Protein AF-A0A917UU02-F1 (afdb_monomer_lite)

Secondary structure (DSSP, 8-state):
--SSSSSSSSSSSSSS--------------S-TTTSHHHHTTTTTSSSTTSS-------S---HHHHHHHHHHHHHBB-TTTTT-BTTT--SHHHHHHHHHHHHHHHTT--HHHHHHHHHHHH-GGGBSS--S-THHHHHHHHHHHHHHHHHHHHHHHHHHHHHHS------------S----HHHHHHHHHHHHHTS--

Sequence (200 aa):
MTVRLALCGLLWLTAGATLGTVQAQQSVQTPQTAQVQATQTRTAGQTQAAQEQQAPAAGPALTAVQEARAQAVGRTIRCPVCQGLPITESPSDLSQSMLRDLRGQVAAGRSDDQITTYFAQRYGDTVLLDPPRRGVNLLLWAGPVVAAVLGGAWLLSYLRARERQAAPTPDAGPLADDPGDDTPDAYLAQVRAEAGRRQP

InterPro domains:
  IPR005616 CcmH/CycL/Ccl2/NrfF, N-terminal [PF03918] (62-169)
  IPR005616 CcmH/CycL/Ccl2/NrfF, N-terminal [cd16378] (66-132)
  IPR038297 CcmH/CycL/Ccl2/NrfF domain superfamily [G3DSA:1.10.8.640] (59-137)
  IPR051263 Cytochrome c-type biogenesis [PTHR47870] (34-170)

Foldseek 3Di:
DPPPPPVVVVVVVVPPDDPPPPPDPPPPDDPPVPPPVVVVVVVVPPPPVPVPPPDQLDAPDDDPVLVVVLVVLQQQFADPPPPGGGLVPDPDPSSSVLSNVSSVVSVVVDDSVVSLVVCCVVPNQVGGPDRPCDPPVVVVVCVVVVCCVVVVVVVVVVVVVVVVVPDPDPDPPPPPPPVPDPDPVVVVVVVVVVVVVPDD

Structure (mmCIF, N/CA/C/O backbone):
data_AF-A0A917UU02-F1
#
_entry.id   AF-A0A917UU02-F1
#
loop_
_atom_site.group_PDB
_atom_site.id
_atom_site.type_symbol
_atom_site.label_atom_id
_atom_site.label_alt_id
_atom_site.label_comp_id
_atom_site.label_asym_id
_atom_site.label_entity_id
_atom_site.label_seq_id
_atom_site.pdbx_PDB_ins_code
_atom_site.Cartn_x
_atom_site.Cartn_y
_atom_site.Cartn_z
_atom_site.occupancy
_atom_site.B_iso_or_equiv
_atom_site.auth_seq_id
_atom_site.auth_comp_id
_atom_site.auth_asym_id
_atom_site.auth_atom_id
_atom_site.pdbx_PDB_model_num
ATOM 1 N N . MET A 1 1 ? 17.401 22.385 -57.570 1.00 54.34 1 MET A N 1
ATOM 2 C CA . MET A 1 1 ? 16.417 22.561 -56.470 1.00 54.34 1 MET A CA 1
ATOM 3 C C . MET A 1 1 ? 17.006 22.047 -55.150 1.00 54.34 1 MET A C 1
ATOM 5 O O . MET A 1 1 ? 16.446 21.164 -54.523 1.00 54.34 1 MET A O 1
ATOM 9 N N . THR A 1 2 ? 18.149 22.589 -54.723 1.00 52.34 2 THR A N 1
ATOM 10 C CA . THR A 1 2 ? 18.991 22.014 -53.646 1.00 52.34 2 THR A CA 1
ATOM 11 C C . THR A 1 2 ? 19.529 23.085 -52.687 1.00 52.34 2 THR A C 1
ATOM 13 O O . THR A 1 2 ? 20.537 22.887 -52.026 1.00 52.34 2 THR A O 1
ATOM 16 N N . VAL A 1 3 ? 18.850 24.236 -52.587 1.00 55.00 3 VAL A N 1
ATOM 17 C CA . VAL A 1 3 ? 19.305 25.396 -51.782 1.00 55.00 3 VAL A CA 1
ATOM 18 C C . VAL A 1 3 ? 18.320 25.740 -50.646 1.00 55.00 3 VAL A C 1
ATOM 20 O O . VAL A 1 3 ? 18.406 26.788 -50.025 1.00 55.00 3 VAL A O 1
ATOM 23 N N . ARG A 1 4 ? 17.365 24.851 -50.325 1.00 55.72 4 ARG A N 1
ATOM 24 C CA . ARG A 1 4 ? 16.322 25.112 -49.307 1.00 55.72 4 ARG A CA 1
ATOM 25 C C . ARG A 1 4 ? 16.431 24.311 -48.003 1.00 55.72 4 ARG A C 1
ATOM 27 O O . ARG A 1 4 ? 15.658 24.576 -47.094 1.00 55.72 4 ARG A O 1
ATOM 34 N N . LEU A 1 5 ? 17.387 23.386 -47.872 1.00 54.81 5 LEU A N 1
ATOM 35 C CA . LEU A 1 5 ? 17.509 22.524 -46.680 1.00 54.81 5 LEU A CA 1
ATOM 36 C C . LEU A 1 5 ? 18.567 22.965 -45.654 1.00 54.81 5 LEU A C 1
ATOM 38 O O . LEU A 1 5 ? 18.518 22.513 -44.517 1.00 54.81 5 LEU A O 1
ATOM 42 N N . ALA A 1 6 ? 19.467 23.893 -45.993 1.00 54.03 6 ALA A N 1
ATOM 43 C CA . ALA A 1 6 ? 20.509 24.348 -45.064 1.00 54.03 6 ALA A CA 1
ATOM 44 C C . ALA A 1 6 ? 20.038 25.423 -44.059 1.00 54.03 6 ALA A C 1
ATOM 46 O O . ALA A 1 6 ? 20.698 25.641 -43.049 1.00 54.03 6 ALA A O 1
ATOM 47 N N . LEU A 1 7 ? 18.888 26.073 -44.284 1.00 54.97 7 LEU A N 1
ATOM 48 C CA . LEU A 1 7 ? 18.387 27.140 -43.401 1.00 54.97 7 LEU A CA 1
ATOM 49 C C . LEU A 1 7 ? 17.523 26.656 -42.224 1.00 54.97 7 LEU A C 1
ATOM 51 O O . LEU A 1 7 ? 17.316 27.420 -41.287 1.00 54.97 7 LEU A O 1
ATOM 55 N N . CYS A 1 8 ? 17.060 25.401 -42.208 1.00 52.38 8 CYS A N 1
ATOM 56 C CA . CYS A 1 8 ? 16.279 24.888 -41.073 1.00 52.38 8 CYS A CA 1
ATOM 57 C C . CYS A 1 8 ? 17.144 24.504 -39.860 1.00 52.38 8 CYS A C 1
ATOM 59 O O . CYS A 1 8 ? 16.654 24.550 -38.736 1.00 52.38 8 CYS A O 1
ATOM 61 N N . GLY A 1 9 ? 18.421 24.161 -40.060 1.00 47.94 9 GLY A N 1
ATOM 62 C CA . GLY A 1 9 ? 19.316 23.748 -38.970 1.00 47.94 9 GLY A CA 1
ATOM 63 C C . GLY A 1 9 ? 19.889 24.905 -38.145 1.00 47.94 9 GLY A C 1
ATOM 64 O O . GLY A 1 9 ? 20.195 24.724 -36.971 1.00 47.94 9 GLY A O 1
ATOM 65 N N . LEU A 1 10 ? 19.995 26.107 -38.723 1.00 54.81 10 LEU A N 1
ATOM 66 C CA . LEU A 1 10 ? 20.576 27.262 -38.029 1.00 54.81 10 LEU A CA 1
ATOM 67 C C . LEU A 1 10 ? 19.580 28.033 -37.148 1.00 54.81 10 LEU A C 1
ATOM 69 O O . LEU A 1 10 ? 20.018 28.788 -36.286 1.00 54.81 10 LEU A O 1
ATOM 73 N N . LEU A 1 11 ? 18.264 27.822 -37.292 1.00 54.53 11 LEU A N 1
ATOM 74 C CA . LEU A 1 11 ? 17.268 28.503 -36.448 1.00 54.53 11 LEU A CA 1
ATOM 75 C C . LEU A 1 11 ? 17.057 27.865 -35.065 1.00 54.53 11 LEU A C 1
ATOM 77 O O . LEU A 1 11 ? 16.481 28.509 -34.193 1.00 54.53 11 LEU A O 1
ATOM 81 N N . TRP A 1 12 ? 17.526 26.637 -34.825 1.00 50.62 12 TRP A N 1
ATOM 82 C CA . TRP A 1 12 ? 17.415 26.002 -33.501 1.00 50.62 12 TRP A CA 1
ATOM 83 C C . TRP A 1 12 ? 18.603 26.295 -32.572 1.00 50.62 12 TRP A C 1
ATOM 85 O O . TRP A 1 12 ? 18.518 26.028 -31.376 1.00 50.62 12 TRP A O 1
ATOM 95 N N . LEU A 1 13 ? 19.690 26.890 -33.083 1.00 53.88 13 LEU A N 1
ATOM 96 C CA . LEU A 1 13 ? 20.892 27.184 -32.288 1.00 53.88 13 LEU A CA 1
ATOM 97 C C . LEU A 1 13 ? 20.909 28.575 -31.631 1.00 53.88 13 LEU A C 1
ATOM 99 O O . LEU A 1 13 ? 21.799 28.849 -30.832 1.00 53.88 13 LEU A O 1
ATOM 103 N N . THR A 1 14 ? 19.931 29.445 -31.900 1.00 57.06 14 THR A N 1
ATOM 104 C CA . THR A 1 14 ? 19.823 30.768 -31.249 1.00 57.06 14 THR A CA 1
AT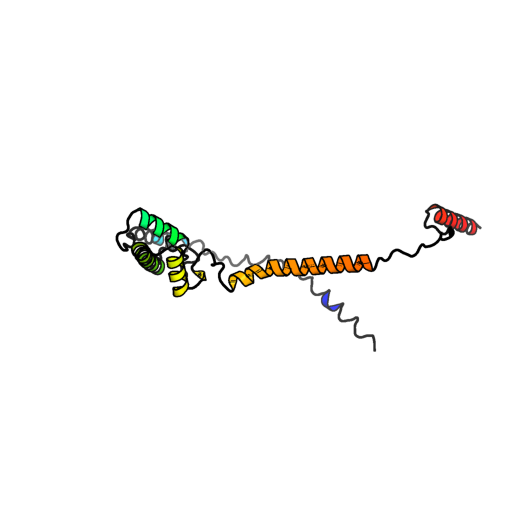OM 105 C C . THR A 1 14 ? 18.750 30.836 -30.156 1.00 57.06 14 THR A C 1
ATOM 107 O O . THR A 1 14 ? 18.523 31.901 -29.594 1.00 57.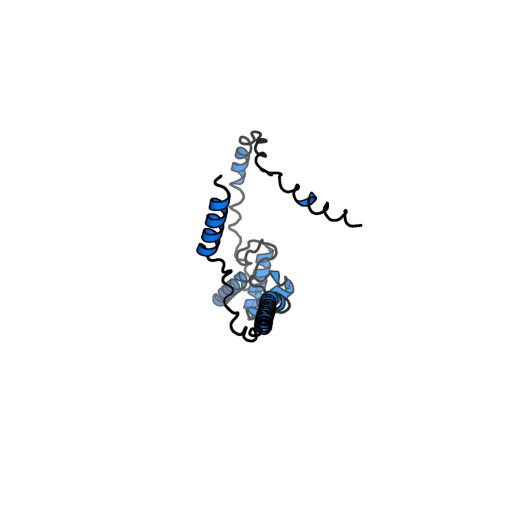06 14 THR A O 1
ATOM 110 N N . ALA A 1 15 ? 18.102 29.718 -29.812 1.00 54.12 15 ALA A N 1
ATOM 111 C CA . ALA A 1 15 ? 17.022 29.663 -28.815 1.00 54.12 15 ALA A CA 1
ATOM 112 C C . ALA A 1 15 ? 17.470 29.184 -27.413 1.00 54.12 15 ALA A C 1
ATOM 114 O O . ALA A 1 15 ? 16.638 28.787 -26.603 1.00 54.12 15 ALA A O 1
ATOM 115 N N . GLY A 1 16 ? 18.775 29.204 -27.116 1.00 53.59 16 GLY A N 1
ATOM 116 C CA . GLY A 1 16 ? 19.354 28.646 -25.882 1.00 53.59 16 GLY A CA 1
ATOM 117 C C . GLY A 1 16 ? 20.123 29.632 -25.000 1.00 53.59 16 GLY A C 1
ATOM 118 O O . GLY A 1 16 ? 20.946 29.198 -24.201 1.00 53.59 16 GLY A O 1
ATOM 119 N N . ALA A 1 17 ? 19.902 30.942 -25.143 1.00 55.31 17 ALA A N 1
ATOM 120 C CA . ALA A 1 17 ? 20.600 31.964 -24.359 1.00 55.31 17 ALA A CA 1
ATOM 121 C C . ALA A 1 17 ? 19.638 33.027 -23.808 1.00 55.31 17 ALA A C 1
ATOM 123 O O . ALA A 1 17 ? 19.779 34.217 -24.064 1.00 55.31 17 ALA A O 1
ATOM 124 N N . THR A 1 18 ? 18.667 32.604 -23.002 1.00 59.56 18 THR A N 1
ATOM 125 C CA . THR A 1 18 ? 18.127 33.474 -21.953 1.00 59.56 18 THR A CA 1
ATOM 126 C C . THR A 1 18 ? 18.387 32.790 -20.628 1.00 59.56 18 THR A C 1
ATOM 128 O O . THR A 1 18 ? 17.665 31.879 -20.224 1.00 59.56 18 THR A O 1
ATOM 131 N N . LEU A 1 19 ? 19.467 33.226 -19.983 1.00 56.59 19 LEU A N 1
ATOM 132 C CA . LEU A 1 19 ? 19.695 33.041 -18.563 1.00 56.59 19 LEU A CA 1
ATOM 133 C C . LEU A 1 19 ? 18.461 33.554 -17.813 1.00 56.59 19 LEU A C 1
ATOM 135 O O . LEU A 1 19 ? 18.300 34.750 -17.587 1.00 56.59 19 LEU A O 1
ATOM 139 N N . GLY A 1 20 ? 17.567 32.640 -17.453 1.00 46.78 20 GLY A N 1
ATOM 140 C CA . GLY A 1 20 ? 16.514 32.882 -16.483 1.00 46.78 20 GLY A CA 1
ATOM 141 C C . GLY A 1 20 ? 17.110 32.808 -15.086 1.00 46.78 20 GLY A C 1
ATOM 142 O O . GLY A 1 20 ? 16.903 31.828 -14.376 1.00 46.78 20 GLY A O 1
ATOM 143 N N . THR A 1 21 ? 17.863 33.831 -14.682 1.00 55.06 21 THR A N 1
ATOM 144 C CA . THR A 1 21 ? 18.090 34.108 -13.263 1.00 55.06 21 THR A CA 1
ATOM 145 C C . THR A 1 21 ? 16.751 34.517 -12.663 1.00 55.06 21 THR A C 1
ATOM 147 O O . THR A 1 21 ? 16.364 35.685 -12.696 1.00 55.06 21 THR A O 1
ATOM 150 N N . VAL A 1 22 ? 16.019 33.544 -12.124 1.00 56.78 22 VAL A N 1
ATOM 151 C CA . VAL A 1 22 ? 14.921 33.787 -11.185 1.00 56.78 22 VAL A CA 1
ATOM 152 C C . VAL A 1 22 ? 15.556 34.258 -9.876 1.00 56.78 22 VAL A C 1
ATOM 154 O O . VAL A 1 22 ? 15.748 33.503 -8.930 1.00 56.78 22 VAL A O 1
ATOM 157 N N . GLN A 1 23 ? 15.970 35.521 -9.870 1.00 54.78 23 GLN A N 1
ATOM 158 C CA . GLN A 1 23 ? 16.543 36.223 -8.730 1.00 54.78 23 GLN A CA 1
ATOM 159 C C . GLN A 1 23 ? 16.049 37.675 -8.789 1.00 54.78 23 GLN A C 1
ATOM 161 O O . GLN A 1 23 ? 16.785 38.568 -9.179 1.00 54.78 23 GLN A O 1
ATOM 166 N N . ALA A 1 24 ? 14.757 37.880 -8.498 1.00 52.66 24 ALA A N 1
ATOM 167 C CA . ALA A 1 24 ? 14.151 39.156 -8.075 1.00 52.66 24 ALA A CA 1
ATOM 168 C C . ALA A 1 24 ? 12.614 39.034 -7.990 1.00 52.66 24 ALA A C 1
ATOM 170 O O . ALA A 1 24 ? 11.878 39.591 -8.796 1.00 52.66 24 ALA A O 1
ATOM 171 N N . GLN A 1 25 ? 12.113 38.307 -6.992 1.00 52.00 25 GLN A N 1
ATOM 172 C CA . GLN A 1 25 ? 10.773 38.533 -6.425 1.00 52.00 25 GLN A CA 1
ATOM 173 C C . GLN A 1 25 ? 10.926 38.539 -4.896 1.00 52.00 25 GLN A C 1
ATOM 175 O O . GLN A 1 25 ? 10.424 37.684 -4.175 1.00 52.00 25 GLN A O 1
ATOM 180 N N . GLN A 1 26 ? 11.738 39.482 -4.416 1.00 57.44 26 GLN A N 1
ATOM 181 C CA . GLN A 1 26 ? 11.982 39.794 -3.007 1.00 57.44 26 GLN A CA 1
ATOM 182 C C . GLN A 1 26 ? 11.971 41.321 -2.856 1.00 57.44 26 GLN A C 1
ATOM 184 O O . GLN A 1 26 ? 13.013 41.923 -2.637 1.00 57.44 26 GLN A O 1
ATOM 189 N N . SER A 1 27 ? 10.817 41.972 -3.032 1.00 57.44 27 SER A N 1
ATOM 190 C CA . SER A 1 27 ? 10.633 43.375 -2.599 1.00 57.44 27 SER A CA 1
ATOM 191 C C . SER A 1 27 ? 9.178 43.865 -2.645 1.00 57.44 27 SER A C 1
ATOM 193 O O . SER A 1 27 ? 8.907 45.005 -3.003 1.00 57.44 27 SER A O 1
ATOM 195 N N . VAL A 1 28 ? 8.223 43.044 -2.199 1.00 56.09 28 VAL A N 1
ATOM 196 C CA . VAL A 1 28 ? 6.940 43.561 -1.683 1.00 56.09 28 VAL A CA 1
ATOM 197 C C . VAL A 1 28 ? 6.692 42.941 -0.308 1.00 56.09 28 VAL A C 1
ATOM 199 O O . VAL A 1 28 ? 5.782 42.150 -0.097 1.00 56.09 28 VAL A O 1
ATOM 202 N N . GLN A 1 29 ? 7.583 43.250 0.635 1.00 50.16 29 GLN A N 1
ATOM 203 C CA . GLN A 1 29 ? 7.339 43.067 2.064 1.00 50.16 29 GLN A CA 1
ATOM 204 C C . GLN A 1 29 ? 6.963 44.429 2.641 1.00 50.16 29 GLN A C 1
ATOM 206 O O . GLN A 1 29 ? 7.802 45.198 3.102 1.00 50.16 29 GLN A O 1
ATOM 211 N N . THR A 1 30 ? 5.674 44.744 2.566 1.00 54.81 30 THR A N 1
ATOM 212 C CA . THR A 1 30 ? 5.040 45.760 3.407 1.00 54.81 30 THR A CA 1
ATOM 213 C C . THR A 1 30 ? 5.035 45.264 4.865 1.00 54.81 30 THR A C 1
ATOM 215 O O . THR A 1 30 ? 4.903 44.060 5.108 1.00 54.81 30 THR A O 1
ATOM 218 N N . PRO A 1 31 ? 5.175 46.155 5.861 1.00 56.62 31 PRO A N 1
ATOM 219 C CA . PRO A 1 31 ? 5.306 45.780 7.265 1.00 56.62 31 PRO A CA 1
ATOM 220 C C . PRO A 1 31 ? 3.956 45.311 7.829 1.00 56.62 31 PRO A C 1
ATOM 222 O O . PRO A 1 31 ? 3.159 46.109 8.312 1.00 56.62 31 PRO A O 1
ATOM 225 N N . GLN A 1 32 ? 3.686 44.005 7.781 1.00 56.06 32 GLN A N 1
ATOM 226 C CA . GLN A 1 32 ? 2.576 43.369 8.513 1.00 56.06 32 GLN A CA 1
ATOM 227 C C . GLN A 1 32 ? 3.042 42.545 9.725 1.00 56.06 32 GLN A C 1
ATOM 229 O O . GLN A 1 32 ? 2.260 41.821 10.336 1.00 56.06 32 GLN A O 1
ATOM 234 N N . THR A 1 33 ? 4.295 42.693 10.153 1.00 54.25 33 THR A N 1
ATOM 235 C CA . THR A 1 33 ? 4.842 41.996 11.329 1.00 54.25 33 THR A CA 1
ATOM 236 C C . THR A 1 33 ? 4.359 42.539 12.680 1.00 54.25 33 THR A C 1
ATOM 238 O O . THR A 1 33 ? 4.656 41.927 13.698 1.00 54.25 33 THR A O 1
ATOM 241 N N . ALA A 1 34 ? 3.561 43.613 12.725 1.00 56.66 34 ALA A N 1
ATOM 242 C CA . ALA A 1 34 ? 3.052 44.168 13.988 1.00 56.66 34 ALA A CA 1
ATOM 243 C C . ALA A 1 34 ? 1.615 43.744 14.362 1.00 56.66 34 ALA A C 1
ATOM 245 O O . ALA A 1 34 ? 1.242 43.863 15.523 1.00 56.66 34 ALA A O 1
ATOM 246 N N . GLN A 1 35 ? 0.795 43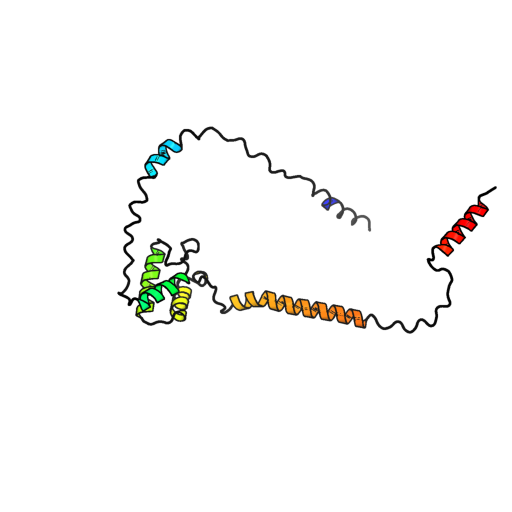.247 13.425 1.00 56.38 35 GLN A N 1
ATOM 247 C CA . GLN A 1 35 ? -0.642 43.004 13.682 1.00 56.38 35 GLN A CA 1
ATOM 248 C C . GLN A 1 35 ? -1.053 41.522 13.667 1.00 56.38 35 GLN A C 1
ATOM 250 O O . GLN A 1 35 ? -2.121 41.185 14.164 1.00 56.38 35 GLN A O 1
ATOM 255 N N . VAL A 1 36 ? -0.212 40.602 13.179 1.00 56.72 36 VAL A N 1
ATOM 256 C CA . VAL A 1 36 ? -0.579 39.169 13.138 1.00 56.72 36 VAL A CA 1
ATOM 257 C C . VAL A 1 36 ? -0.335 38.465 14.485 1.00 56.72 36 VAL A C 1
ATOM 259 O O . VAL A 1 36 ? -0.993 37.478 14.807 1.00 56.72 36 VAL A O 1
ATOM 262 N N . GLN A 1 37 ? 0.551 39.000 15.329 1.00 55.16 37 GLN A N 1
ATOM 263 C CA . GLN A 1 37 ? 0.903 38.368 16.606 1.00 55.16 37 GLN A CA 1
ATOM 264 C C . GLN A 1 37 ? -0.120 38.634 17.723 1.00 55.16 37 GLN A C 1
ATOM 266 O O . GLN A 1 37 ? -0.287 37.791 18.598 1.00 55.16 37 GLN A O 1
ATOM 271 N N . ALA A 1 38 ? -0.872 39.740 17.672 1.00 53.62 38 ALA A N 1
ATOM 272 C CA . ALA A 1 38 ? -1.876 40.056 18.695 1.00 53.62 38 ALA A CA 1
ATOM 273 C C . ALA A 1 38 ? -3.174 39.230 18.564 1.00 53.62 38 ALA A C 1
ATOM 275 O O . ALA A 1 38 ? -3.923 39.098 19.533 1.00 53.62 38 ALA A O 1
ATOM 276 N N . THR A 1 39 ? -3.441 38.634 17.396 1.00 56.16 39 THR A N 1
ATOM 277 C CA . THR A 1 39 ? -4.601 37.743 17.186 1.00 56.16 39 THR A CA 1
ATOM 278 C C . THR A 1 39 ? -4.238 36.256 17.325 1.00 56.16 39 THR A C 1
ATOM 280 O O . THR A 1 39 ? -5.118 35.433 17.578 1.00 56.16 39 THR A O 1
ATOM 283 N N . GLN A 1 40 ? -2.952 35.886 17.253 1.00 56.31 40 GLN A N 1
ATOM 284 C CA . GLN A 1 40 ? -2.513 34.492 17.427 1.00 56.31 40 GLN A CA 1
ATOM 285 C C . GLN A 1 40 ? -2.515 34.023 18.891 1.00 56.31 40 GLN A C 1
ATOM 287 O O . GLN A 1 40 ? -2.755 32.843 19.149 1.00 56.31 40 GLN A O 1
ATOM 292 N N . THR A 1 41 ? -2.377 34.921 19.868 1.00 53.97 41 THR A N 1
ATOM 293 C CA . THR A 1 41 ? -2.332 34.530 21.290 1.00 53.97 41 THR A CA 1
ATOM 294 C C . THR A 1 41 ? -3.696 34.179 21.893 1.00 53.97 41 THR A C 1
ATOM 296 O O . THR A 1 41 ? -3.745 33.635 22.992 1.00 53.97 41 THR A O 1
ATOM 299 N N . ARG A 1 42 ? -4.816 34.429 21.193 1.00 55.47 42 ARG A N 1
ATOM 300 C CA . ARG A 1 42 ? -6.158 34.025 21.665 1.00 55.47 42 ARG A CA 1
ATOM 301 C C . ARG A 1 42 ? -6.636 32.680 21.091 1.00 55.47 42 ARG A C 1
ATOM 303 O O . ARG A 1 42 ? -7.533 32.072 21.662 1.00 55.47 42 ARG A O 1
ATOM 310 N N . THR A 1 43 ? -5.991 32.169 20.038 1.00 54.09 43 THR A N 1
ATOM 311 C CA . THR A 1 43 ? -6.327 30.862 19.425 1.00 54.09 43 THR A CA 1
ATOM 312 C C . THR A 1 43 ? -5.436 29.721 19.933 1.00 54.09 43 THR A C 1
ATOM 314 O O . THR A 1 43 ? -5.760 28.552 19.750 1.00 54.09 43 THR A O 1
ATOM 317 N N . ALA A 1 44 ? -4.358 30.029 20.663 1.00 52.28 44 ALA A N 1
ATOM 318 C CA . ALA A 1 44 ? -3.548 29.021 21.353 1.00 52.28 44 ALA A CA 1
ATOM 319 C C . ALA A 1 44 ? -4.284 28.339 22.532 1.00 52.28 44 ALA A C 1
ATOM 321 O O . ALA A 1 44 ? -3.819 27.322 23.032 1.00 52.28 44 ALA A O 1
ATOM 322 N N . GLY A 1 45 ? -5.437 28.871 22.965 1.00 49.59 45 GLY A N 1
ATOM 323 C CA . GLY A 1 45 ? -6.204 28.356 24.107 1.00 49.59 45 GLY A CA 1
ATOM 324 C C . GLY A 1 45 ? -7.506 27.613 23.784 1.00 49.59 45 GLY A C 1
ATOM 325 O O . GLY A 1 45 ? -8.152 27.149 24.717 1.00 49.59 45 GLY A O 1
ATOM 326 N N . GLN A 1 46 ? -7.937 27.503 22.519 1.00 55.72 46 GLN A N 1
ATOM 327 C CA . GLN A 1 46 ? -9.293 27.006 22.199 1.00 55.72 46 GLN A CA 1
ATOM 328 C C . GLN A 1 46 ? -9.386 25.823 21.220 1.00 55.72 46 GLN A C 1
ATOM 330 O O . GLN A 1 46 ? -10.492 25.448 20.845 1.00 55.72 46 GLN A O 1
ATOM 335 N N . THR A 1 47 ? -8.284 25.143 20.881 1.00 52.53 47 THR A N 1
ATOM 336 C CA . THR A 1 47 ? -8.368 23.935 20.023 1.00 52.53 47 THR A CA 1
ATOM 337 C C . THR A 1 47 ? -7.407 22.809 20.399 1.00 52.53 47 THR A C 1
ATOM 339 O O . THR A 1 47 ? -6.929 22.092 19.533 1.00 52.53 47 THR A O 1
ATOM 342 N N . GLN A 1 48 ? -7.100 22.630 21.687 1.00 51.62 48 GLN A N 1
ATOM 343 C CA . GLN A 1 48 ? -6.380 21.426 22.149 1.00 51.62 48 GLN A CA 1
ATOM 344 C C . GLN A 1 48 ? -7.031 20.740 23.360 1.00 51.62 48 GLN A C 1
ATOM 346 O O . GLN A 1 48 ? -6.774 19.570 23.597 1.00 51.62 48 GLN A O 1
ATOM 351 N N . ALA A 1 49 ? -7.966 21.392 24.059 1.00 43.44 49 ALA A N 1
ATOM 352 C CA . ALA A 1 49 ? -8.672 20.793 25.198 1.00 43.44 49 ALA A CA 1
ATOM 353 C C . ALA A 1 49 ? -9.911 19.948 24.820 1.00 43.44 49 ALA A C 1
ATOM 355 O O . ALA A 1 49 ? -10.539 19.370 25.698 1.00 43.44 49 ALA A O 1
ATOM 356 N N . ALA A 1 50 ? -10.274 19.868 23.533 1.00 48.31 50 ALA A N 1
ATOM 357 C CA . ALA A 1 50 ? -11.412 19.071 23.049 1.00 48.31 50 ALA A CA 1
ATOM 358 C C . ALA A 1 50 ? -10.997 17.838 22.220 1.00 48.31 50 ALA A C 1
ATOM 360 O O . ALA A 1 50 ? -11.855 17.125 21.710 1.00 48.31 50 ALA A O 1
ATOM 361 N N . GLN A 1 51 ? -9.692 17.568 22.091 1.00 51.38 51 GLN A N 1
ATOM 362 C CA . GLN A 1 51 ? -9.175 16.357 21.435 1.00 51.38 51 GLN A CA 1
ATOM 363 C C . GLN A 1 51 ? -8.916 15.195 22.409 1.00 51.38 51 GLN A C 1
ATOM 365 O O . GLN A 1 51 ? -8.401 14.162 22.000 1.00 51.38 51 GLN A O 1
ATOM 370 N N . GLU A 1 52 ? -9.345 15.325 23.668 1.00 48.38 52 GLU A N 1
ATOM 371 C CA . GLU A 1 52 ? -9.185 14.298 24.708 1.00 48.38 52 GLU A CA 1
ATOM 372 C C . GLU A 1 52 ? -10.484 13.504 24.992 1.00 48.38 52 GLU A C 1
ATOM 374 O O . GLU A 1 52 ? -10.549 12.721 25.936 1.00 48.38 52 GLU A O 1
ATOM 379 N N . GLN A 1 53 ? -11.544 13.674 24.189 1.00 47.59 53 GLN A N 1
ATOM 380 C CA . GLN A 1 53 ? -12.777 12.869 24.289 1.00 47.59 53 GLN A CA 1
ATOM 381 C C . GLN A 1 53 ? -13.169 12.172 22.982 1.00 47.59 53 GLN A C 1
ATOM 383 O O . GLN A 1 53 ? -14.352 12.003 22.690 1.00 47.59 53 GLN A O 1
ATOM 388 N N . GLN A 1 54 ? -12.202 11.663 22.218 1.00 47.66 54 GLN A N 1
ATOM 389 C CA . GLN A 1 54 ? -12.509 10.532 21.342 1.00 47.66 54 GLN A CA 1
ATOM 390 C C . GLN A 1 54 ? -12.358 9.247 22.167 1.00 47.66 54 GLN A C 1
ATOM 392 O O . GLN A 1 54 ? -11.341 8.557 22.122 1.00 47.66 54 GLN A O 1
ATOM 397 N N . ALA A 1 55 ? -13.383 8.946 22.972 1.00 48.47 55 ALA A N 1
ATOM 398 C CA . ALA A 1 55 ? -13.550 7.617 23.548 1.00 48.47 55 ALA A CA 1
ATOM 399 C C . ALA A 1 55 ? -13.391 6.580 22.420 1.00 48.47 55 ALA A C 1
ATOM 401 O O . ALA A 1 55 ? -13.906 6.818 21.319 1.00 48.47 55 ALA A O 1
ATOM 402 N N . PRO A 1 56 ? -12.672 5.463 22.642 1.00 54.06 56 PRO A N 1
ATOM 403 C CA . PRO A 1 56 ? -12.439 4.479 21.597 1.00 54.06 56 PRO A CA 1
ATOM 404 C C . PRO A 1 56 ? -13.795 4.084 21.030 1.00 54.06 56 PRO A C 1
ATOM 406 O O . PRO A 1 56 ? -14.658 3.637 21.781 1.00 54.06 56 PRO A O 1
ATOM 409 N N . ALA A 1 57 ? -13.994 4.327 19.731 1.00 55.62 57 ALA A N 1
ATOM 410 C CA . ALA A 1 57 ? -15.218 4.012 19.011 1.00 55.62 57 ALA A CA 1
ATOM 411 C C . ALA A 1 57 ? -15.550 2.534 19.244 1.00 55.62 57 ALA A C 1
ATOM 413 O O . ALA A 1 57 ? -15.009 1.655 18.568 1.00 55.62 57 ALA A O 1
ATOM 414 N N . ALA A 1 58 ? -16.365 2.262 20.262 1.00 57.16 58 ALA A N 1
ATOM 415 C CA . ALA A 1 58 ? -16.601 0.926 20.767 1.00 57.16 58 ALA A CA 1
ATOM 416 C C . ALA A 1 58 ? -17.461 0.199 19.738 1.00 57.16 58 ALA A C 1
ATOM 418 O O . ALA A 1 58 ? -18.674 0.375 19.655 1.00 57.16 58 ALA A O 1
ATOM 419 N N . GLY A 1 59 ? -16.780 -0.564 18.887 1.00 60.03 59 GLY A N 1
ATOM 420 C CA . GLY A 1 59 ? -17.392 -1.635 18.123 1.00 60.03 59 GLY A CA 1
ATOM 421 C C . GLY A 1 59 ? -17.799 -2.783 19.057 1.00 60.03 59 GLY A C 1
ATOM 422 O O . GLY A 1 59 ? -17.762 -2.627 20.280 1.00 60.03 59 GLY A O 1
ATOM 423 N N . PRO A 1 60 ? -18.177 -3.951 18.512 1.00 68.56 60 PRO A N 1
ATOM 424 C CA . PRO A 1 60 ? -18.460 -5.129 19.333 1.00 68.56 60 PRO A CA 1
ATOM 425 C C . PRO A 1 60 ? -17.304 -5.406 20.308 1.00 68.56 60 PRO A C 1
ATOM 427 O O . PRO A 1 60 ? -16.144 -5.182 19.965 1.00 68.56 60 PRO A O 1
ATOM 430 N N . ALA A 1 61 ? -17.612 -5.877 21.520 1.00 73.81 61 ALA A N 1
ATOM 431 C CA . ALA A 1 61 ? -16.597 -6.214 22.515 1.00 73.81 61 ALA A CA 1
ATOM 432 C C . ALA A 1 61 ? -15.721 -7.369 21.994 1.00 73.81 61 ALA A C 1
ATOM 434 O O . ALA A 1 61 ? -16.146 -8.524 21.970 1.00 73.81 61 ALA A O 1
ATOM 435 N N . LEU A 1 62 ? -14.516 -7.042 21.524 1.00 80.06 62 LEU A N 1
ATOM 436 C CA . LEU A 1 62 ? -13.539 -7.996 21.006 1.00 80.06 62 LEU A CA 1
ATOM 437 C C . LEU A 1 62 ? -12.649 -8.528 22.134 1.00 80.06 62 LEU A C 1
ATOM 439 O O . LEU A 1 62 ? -12.349 -7.826 23.100 1.00 80.06 62 LEU A O 1
ATOM 443 N N . THR A 1 63 ? -12.170 -9.763 21.987 1.00 87.50 63 THR A N 1
ATOM 444 C CA . THR A 1 63 ? -11.078 -10.274 22.832 1.00 87.50 63 THR A CA 1
ATOM 445 C C . THR A 1 63 ? -9.776 -9.515 22.550 1.00 87.50 63 THR A C 1
ATOM 447 O O . THR A 1 63 ? -9.593 -8.973 21.461 1.00 87.50 63 THR A O 1
ATOM 450 N N . ALA A 1 64 ? -8.822 -9.523 23.488 1.00 87.94 64 ALA A N 1
ATOM 451 C CA . ALA A 1 64 ? -7.524 -8.861 23.301 1.00 87.94 64 ALA A CA 1
ATOM 452 C C . ALA A 1 64 ? -6.790 -9.323 22.023 1.00 87.94 64 ALA A C 1
ATOM 454 O O . ALA A 1 64 ? -6.183 -8.516 21.323 1.00 87.94 64 ALA A O 1
ATOM 455 N N . VAL A 1 65 ? -6.906 -10.611 21.676 1.00 88.06 65 VAL A N 1
ATOM 456 C CA . VAL A 1 65 ? -6.332 -11.182 20.447 1.00 88.06 65 VAL A CA 1
ATOM 457 C C . VAL A 1 65 ? -7.026 -10.629 19.199 1.00 88.06 65 VAL A C 1
ATOM 459 O O . VAL A 1 65 ? -6.367 -10.270 18.224 1.00 88.06 65 VAL A O 1
ATOM 462 N N . GLN A 1 66 ? -8.356 -10.531 19.220 1.00 87.25 66 GLN A N 1
ATOM 463 C CA . GLN A 1 66 ? -9.120 -9.982 18.101 1.00 87.25 66 GLN A CA 1
ATOM 464 C C . GLN A 1 66 ? -8.900 -8.479 17.927 1.00 87.25 66 GLN A C 1
ATOM 466 O O . GLN A 1 66 ? -8.812 -8.021 16.793 1.00 87.25 66 GLN A O 1
ATOM 471 N N . GLU A 1 67 ? -8.773 -7.715 19.011 1.00 87.81 67 GLU A N 1
ATOM 472 C CA . GLU A 1 67 ? -8.466 -6.284 18.927 1.00 87.81 67 GLU A CA 1
ATOM 473 C C . GLU A 1 67 ? -7.054 -6.061 18.368 1.00 87.81 67 GLU A C 1
ATOM 475 O O . GLU A 1 67 ? -6.881 -5.253 17.458 1.00 87.81 67 GLU A O 1
ATOM 480 N N . ALA A 1 68 ? -6.057 -6.837 18.811 1.00 88.25 68 ALA A N 1
ATOM 481 C CA . ALA A 1 68 ? -4.709 -6.784 18.240 1.00 88.25 68 ALA A CA 1
ATOM 482 C C . ALA A 1 68 ? -4.715 -7.097 16.734 1.00 88.25 68 ALA A C 1
ATOM 484 O O . ALA A 1 68 ? -4.069 -6.406 15.943 1.00 88.25 68 ALA A O 1
ATOM 485 N N . ARG A 1 69 ? -5.504 -8.095 16.317 1.00 88.75 69 ARG A N 1
ATOM 486 C CA . ARG A 1 69 ? -5.706 -8.415 14.901 1.00 88.75 69 ARG A CA 1
ATOM 487 C C . ARG A 1 69 ? -6.407 -7.282 14.150 1.00 88.75 69 ARG A C 1
ATOM 489 O O . ARG A 1 69 ? -5.974 -6.922 13.060 1.00 88.75 69 ARG A O 1
ATOM 496 N N . ALA A 1 70 ? -7.457 -6.701 14.724 1.00 88.75 70 ALA A N 1
ATOM 497 C CA . ALA A 1 70 ? -8.174 -5.582 14.126 1.00 88.75 70 ALA A CA 1
ATOM 498 C C . ALA A 1 70 ? -7.246 -4.377 13.903 1.00 88.75 70 ALA A C 1
ATOM 500 O O . ALA A 1 70 ? -7.281 -3.761 12.839 1.00 88.75 70 ALA A O 1
ATOM 501 N N . GLN A 1 71 ? -6.358 -4.091 14.858 1.00 89.38 71 GLN A N 1
ATOM 502 C CA . GLN A 1 71 ? -5.343 -3.049 14.710 1.00 89.38 71 GLN A CA 1
ATOM 503 C C . GLN A 1 71 ? -4.297 -3.395 13.646 1.00 89.38 71 GLN A C 1
ATOM 505 O O . GLN A 1 71 ? -3.948 -2.533 12.840 1.00 89.38 71 GLN A O 1
ATOM 510 N N . ALA A 1 72 ? -3.824 -4.645 13.595 1.00 89.06 72 ALA A N 1
ATOM 511 C CA . ALA A 1 72 ? -2.869 -5.087 12.580 1.00 89.06 72 ALA A CA 1
ATOM 512 C C . ALA A 1 72 ? -3.441 -4.931 11.162 1.00 89.06 72 ALA A C 1
ATOM 514 O O . ALA A 1 72 ? -2.806 -4.313 10.308 1.00 89.06 72 ALA A O 1
ATOM 515 N N . VAL A 1 73 ? -4.672 -5.400 10.929 1.00 88.56 73 VAL A N 1
ATOM 516 C CA . VAL A 1 73 ? -5.348 -5.247 9.632 1.00 88.56 73 VAL A CA 1
ATOM 517 C C . VAL A 1 73 ? -5.648 -3.774 9.350 1.00 88.56 73 VAL A C 1
ATOM 519 O O . VAL A 1 73 ? -5.407 -3.300 8.243 1.00 88.56 73 VAL A O 1
ATOM 522 N N . GLY A 1 74 ? -6.092 -3.008 10.348 1.00 87.12 74 GLY A N 1
ATOM 523 C CA . GLY A 1 74 ? -6.380 -1.581 10.193 1.00 87.12 74 GLY A CA 1
ATOM 524 C C . GLY A 1 74 ? -5.164 -0.735 9.794 1.00 87.12 74 GLY A C 1
ATOM 525 O O . GLY A 1 74 ? -5.321 0.255 9.085 1.00 87.12 74 GLY A O 1
ATOM 526 N N . ARG A 1 75 ? -3.941 -1.142 10.156 1.00 88.44 75 ARG A N 1
ATOM 527 C CA . ARG A 1 75 ? -2.704 -0.477 9.701 1.00 88.44 75 ARG A CA 1
ATOM 528 C C . ARG A 1 75 ? -2.399 -0.699 8.218 1.00 88.44 75 ARG A C 1
ATOM 530 O O . ARG A 1 75 ? -1.691 0.106 7.622 1.00 88.44 75 ARG A O 1
ATOM 537 N N . THR A 1 76 ? -2.943 -1.758 7.620 1.00 85.12 76 THR A N 1
ATOM 538 C CA . THR A 1 76 ? -2.784 -2.064 6.185 1.00 85.12 76 THR A CA 1
ATOM 539 C C . THR A 1 76 ? -3.809 -1.354 5.295 1.00 85.12 76 THR A C 1
ATOM 541 O O . THR A 1 76 ? -3.672 -1.352 4.070 1.00 85.12 76 THR A O 1
ATOM 544 N N . ILE A 1 77 ? -4.808 -0.705 5.904 1.00 88.19 77 ILE A N 1
ATOM 545 C CA . ILE A 1 77 ? -5.913 -0.023 5.228 1.00 88.19 77 ILE A CA 1
ATOM 546 C C . ILE A 1 77 ? -5.760 1.488 5.431 1.00 88.19 77 ILE A C 1
ATOM 548 O O . ILE A 1 77 ? -5.750 1.996 6.553 1.00 88.19 77 ILE A O 1
ATOM 552 N N . ARG A 1 78 ? -5.647 2.221 4.326 1.00 88.56 78 ARG A N 1
ATOM 553 C CA . ARG A 1 78 ? -5.542 3.679 4.263 1.00 88.56 78 ARG A CA 1
ATOM 554 C C . ARG A 1 78 ? -6.922 4.310 4.230 1.00 88.56 78 ARG A C 1
ATOM 556 O O . ARG A 1 78 ? -7.840 3.797 3.600 1.00 88.56 78 ARG A O 1
ATOM 563 N N . CYS A 1 79 ? -7.065 5.467 4.861 1.00 86.88 79 CYS A N 1
ATOM 564 C CA . CYS A 1 79 ? -8.289 6.240 4.740 1.00 86.88 79 CYS A CA 1
ATOM 565 C C . CYS A 1 79 ? -8.287 7.017 3.405 1.00 86.88 79 CYS A C 1
ATOM 567 O O . CYS A 1 79 ? -7.393 7.845 3.199 1.00 86.88 79 CYS A O 1
ATOM 569 N N . PRO A 1 80 ? -9.274 6.809 2.509 1.00 81.88 80 PRO A N 1
ATOM 570 C CA . PRO A 1 80 ? -9.296 7.438 1.184 1.00 81.88 80 PRO A CA 1
ATOM 571 C C . PRO A 1 80 ? -9.435 8.964 1.242 1.00 81.88 80 PRO A C 1
ATOM 573 O O . PRO A 1 80 ? -9.042 9.654 0.307 1.00 81.88 80 PRO A O 1
ATOM 576 N N . VAL A 1 81 ? -9.967 9.500 2.345 1.00 83.00 81 VAL A N 1
ATOM 577 C CA . VAL A 1 81 ? -10.167 10.946 2.527 1.00 83.00 81 VAL A CA 1
ATOM 578 C C . VAL A 1 81 ? -9.069 11.608 3.363 1.00 83.00 81 VAL A C 1
ATOM 580 O O . VAL A 1 81 ? -8.961 12.831 3.371 1.00 83.00 81 VAL A O 1
ATOM 583 N N . CYS A 1 82 ? -8.222 10.835 4.049 1.00 79.44 82 CYS A N 1
ATOM 584 C CA . CYS A 1 82 ? -7.206 11.377 4.955 1.00 79.44 82 CYS A CA 1
ATO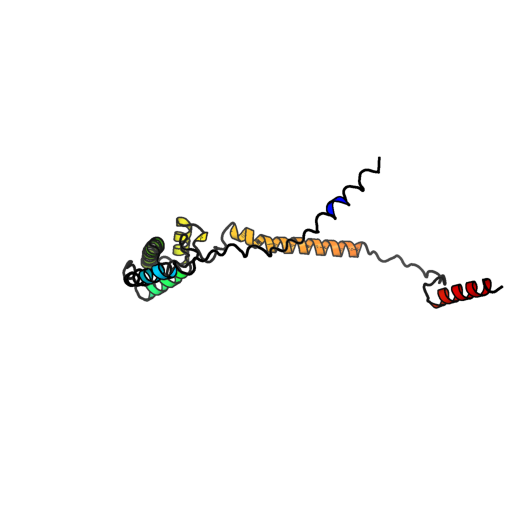M 585 C C . CYS A 1 82 ? -5.796 11.116 4.439 1.00 79.44 82 CYS A C 1
ATOM 587 O O . CYS A 1 82 ? -5.118 10.254 4.980 1.00 79.44 82 CYS A O 1
ATOM 589 N N . GLN A 1 83 ? -5.374 11.854 3.408 1.00 77.50 83 GLN A N 1
ATOM 590 C CA . GLN A 1 83 ? -3.975 12.073 2.975 1.00 77.50 83 GLN A CA 1
ATOM 591 C C . GLN A 1 83 ? -2.992 10.874 3.069 1.00 77.50 83 GLN A C 1
ATOM 593 O O . GLN A 1 83 ? -1.789 11.070 3.215 1.00 77.50 83 GLN A O 1
ATOM 598 N N . GLY A 1 84 ? -3.459 9.625 2.979 1.00 79.12 84 GLY A N 1
ATOM 599 C CA . GLY A 1 84 ? -2.608 8.438 3.090 1.00 79.12 84 GLY A CA 1
ATOM 600 C C . GLY A 1 84 ? -2.286 7.941 4.513 1.00 79.12 84 GLY A C 1
ATOM 601 O O . GLY A 1 84 ? -1.386 7.109 4.651 1.00 79.12 84 GLY A O 1
ATOM 602 N N . LEU A 1 85 ? -3.004 8.373 5.555 1.00 85.19 85 LEU A N 1
ATOM 603 C CA . LEU A 1 85 ? -2.881 7.801 6.905 1.00 85.19 85 LEU A CA 1
ATOM 604 C C . LEU A 1 85 ? -3.680 6.487 7.041 1.00 85.19 85 LEU A C 1
ATOM 606 O O . LEU A 1 85 ? -4.729 6.339 6.401 1.00 85.19 85 LEU A O 1
ATOM 610 N N . PRO A 1 86 ? -3.224 5.534 7.876 1.00 88.94 86 PRO A N 1
ATOM 611 C CA . PRO A 1 86 ? -3.986 4.327 8.181 1.00 88.94 86 PRO A CA 1
ATOM 612 C C . PRO A 1 86 ? -5.274 4.658 8.946 1.00 88.94 86 PRO A C 1
ATOM 614 O O . PRO A 1 86 ? -5.339 5.638 9.698 1.00 88.94 86 PRO A O 1
ATOM 617 N N . ILE A 1 87 ? -6.301 3.821 8.788 1.00 87.81 87 ILE A N 1
ATOM 618 C CA . ILE A 1 87 ? -7.603 4.037 9.441 1.00 87.81 87 ILE A CA 1
ATOM 619 C C . ILE A 1 87 ? -7.519 3.990 10.973 1.00 87.81 87 ILE A C 1
ATOM 621 O O . ILE A 1 87 ? -8.380 4.563 11.626 1.00 87.81 87 ILE A O 1
ATOM 625 N N . THR A 1 88 ? -6.483 3.361 11.544 1.00 87.12 88 THR A N 1
ATOM 626 C CA . THR A 1 88 ? -6.254 3.306 13.000 1.00 87.12 88 THR A CA 1
ATOM 627 C C . THR A 1 88 ? -5.770 4.625 13.594 1.00 87.12 88 THR A C 1
ATOM 629 O O . THR A 1 88 ? -6.025 4.875 14.764 1.00 87.12 88 THR A O 1
ATOM 632 N N . GLU A 1 89 ? -5.088 5.458 12.804 1.00 84.44 89 GLU A N 1
ATOM 633 C CA . GLU A 1 89 ? -4.444 6.696 13.276 1.00 84.44 89 GLU A CA 1
ATOM 634 C C . GLU A 1 89 ? -5.197 7.958 12.827 1.00 84.44 89 GLU A C 1
ATOM 636 O O . GLU A 1 89 ? -4.977 9.049 13.345 1.00 84.44 89 GLU A O 1
ATOM 641 N N . SER A 1 90 ? -6.075 7.843 11.828 1.00 83.56 90 SER A N 1
ATOM 642 C CA . SER A 1 90 ? -6.804 8.991 11.292 1.00 83.56 90 SER A CA 1
ATOM 643 C C . SER A 1 90 ? -8.020 9.345 12.167 1.00 83.56 90 SER A C 1
ATOM 645 O O . SER A 1 90 ? -8.917 8.511 12.312 1.00 83.56 90 SER A O 1
ATOM 647 N N . PRO A 1 91 ? -8.136 10.594 12.668 1.00 82.31 91 PRO A N 1
ATOM 648 C CA . PRO A 1 91 ? -9.235 11.011 13.543 1.00 82.31 91 PRO A CA 1
ATOM 649 C C . PRO A 1 91 ? -10.556 11.299 12.806 1.00 82.31 91 PRO A C 1
ATOM 651 O O . PRO A 1 91 ? -11.508 11.771 13.423 1.00 82.31 91 PRO A O 1
ATOM 654 N N . SER A 1 92 ? -10.647 11.050 11.494 1.00 84.44 92 SER A N 1
ATOM 655 C CA . SER A 1 92 ? -11.865 11.353 10.729 1.00 84.44 92 SER A CA 1
ATOM 656 C C . SER A 1 92 ? -13.049 10.451 11.094 1.00 84.44 92 SER A C 1
ATOM 658 O O . SER A 1 92 ? -12.874 9.278 11.428 1.00 84.44 92 SER A O 1
ATOM 660 N N . ASP A 1 93 ? -14.269 10.976 10.956 1.00 88.31 93 ASP A N 1
ATOM 661 C CA . ASP A 1 93 ? -15.503 10.206 11.174 1.00 88.31 93 ASP A CA 1
ATOM 662 C C . ASP A 1 93 ? -15.597 8.987 10.234 1.00 88.31 93 ASP A C 1
ATOM 664 O O . ASP A 1 93 ? -15.983 7.889 10.645 1.00 88.31 93 ASP A O 1
ATOM 668 N N . LEU A 1 94 ? -15.112 9.128 8.991 1.00 86.25 94 LEU A N 1
ATOM 669 C CA . LEU A 1 94 ? -15.044 8.014 8.046 1.00 86.25 94 LEU A CA 1
ATOM 670 C C . LEU A 1 94 ? -14.150 6.886 8.578 1.00 86.25 94 LEU A C 1
ATOM 672 O O . LEU A 1 94 ? -14.584 5.734 8.601 1.00 86.25 94 LEU A O 1
ATOM 676 N N . SER A 1 95 ? -12.946 7.206 9.064 1.00 87.12 95 SER A N 1
ATOM 677 C CA . SER A 1 95 ? -12.030 6.217 9.651 1.00 87.12 95 SER A CA 1
ATOM 678 C C . SER A 1 95 ? -12.668 5.485 10.831 1.00 87.12 95 SER A C 1
ATOM 680 O O . SER A 1 95 ? -12.562 4.262 10.925 1.00 87.12 95 SER A O 1
ATOM 682 N N . GLN A 1 96 ? -13.396 6.203 11.693 1.00 88.69 96 GLN A N 1
ATOM 683 C CA . GLN A 1 96 ? -14.088 5.604 12.837 1.00 88.69 96 GLN A CA 1
ATOM 684 C C . GLN A 1 96 ? -15.212 4.657 12.399 1.00 88.69 96 GLN A C 1
ATOM 686 O O . GLN A 1 96 ? -15.370 3.584 12.986 1.00 88.69 96 GLN A O 1
ATOM 691 N N . SER A 1 97 ? -15.970 5.013 11.357 1.00 90.12 97 SER A N 1
ATOM 692 C CA . SER A 1 97 ? -16.987 4.122 10.782 1.00 90.12 97 SER A CA 1
ATOM 693 C C . SER A 1 97 ? -16.375 2.845 10.194 1.00 90.12 97 SER A C 1
ATOM 695 O O . SER A 1 97 ? -16.835 1.748 10.507 1.00 90.12 97 SER A O 1
ATOM 697 N N . MET A 1 98 ? -15.268 2.968 9.457 1.00 89.06 98 MET A N 1
ATOM 698 C CA . MET A 1 98 ? -14.553 1.829 8.876 1.00 89.06 98 MET A CA 1
ATOM 699 C C . MET A 1 98 ? -13.931 0.928 9.948 1.00 89.06 98 MET A C 1
ATOM 701 O O . MET A 1 98 ? -13.951 -0.292 9.808 1.00 89.06 98 MET A O 1
ATOM 705 N N . LEU A 1 99 ? -13.415 1.503 11.039 1.00 89.56 99 LEU A N 1
ATOM 706 C CA . LEU A 1 99 ? -12.918 0.761 12.202 1.00 89.56 99 LEU A CA 1
ATOM 707 C C . LEU A 1 99 ? -14.019 -0.067 12.868 1.00 89.56 99 LEU A C 1
ATOM 709 O O . LEU A 1 99 ? -13.780 -1.221 13.225 1.00 89.56 99 LEU A O 1
ATOM 713 N N . ARG A 1 100 ? -15.226 0.493 13.023 1.00 90.12 100 ARG A N 1
ATOM 714 C CA . ARG A 1 100 ? -16.377 -0.249 13.564 1.00 90.12 100 ARG A CA 1
ATOM 715 C C . ARG A 1 100 ? -16.744 -1.427 12.666 1.00 90.12 100 ARG A C 1
ATOM 717 O O . ARG A 1 100 ? -16.890 -2.540 13.172 1.00 90.12 100 ARG A O 1
ATOM 724 N N . ASP A 1 101 ? -16.802 -1.204 11.355 1.00 90.31 101 ASP A N 1
ATOM 725 C CA . ASP A 1 101 ? -17.065 -2.265 10.380 1.00 90.31 101 ASP A CA 1
ATOM 726 C C . ASP A 1 101 ? -15.977 -3.344 10.423 1.00 90.31 101 ASP A C 1
ATOM 728 O O . ASP A 1 101 ? -16.285 -4.533 10.492 1.00 90.31 101 ASP A O 1
ATOM 732 N N . LEU A 1 102 ? -14.702 -2.948 10.459 1.00 91.50 102 LEU A N 1
ATOM 733 C CA . LEU A 1 102 ? -13.567 -3.868 10.527 1.00 91.50 102 LEU A CA 1
ATOM 734 C C . LEU A 1 102 ? -13.616 -4.730 11.790 1.00 91.50 102 LEU A C 1
ATOM 736 O O . LEU A 1 102 ? -13.468 -5.951 11.700 1.00 91.50 102 LEU A O 1
ATOM 740 N N . ARG A 1 103 ? -13.891 -4.127 12.952 1.00 91.50 103 ARG A N 1
ATOM 741 C CA . ARG A 1 103 ? -14.100 -4.867 14.206 1.00 91.50 103 ARG A CA 1
ATOM 742 C C . ARG A 1 103 ? -15.260 -5.858 14.087 1.00 91.50 103 ARG A C 1
ATOM 744 O O . ARG A 1 103 ? -15.127 -6.993 14.538 1.00 91.50 103 ARG A O 1
ATOM 751 N N . GLY A 1 104 ? -16.352 -5.478 13.421 1.00 90.19 104 GLY A N 1
ATOM 752 C CA . GLY A 1 104 ? -17.465 -6.379 13.104 1.00 90.19 104 GLY A CA 1
ATOM 753 C C . GLY A 1 104 ? -17.045 -7.583 12.254 1.00 90.19 104 GLY A C 1
ATOM 754 O O . GLY A 1 104 ? -17.419 -8.715 12.558 1.00 90.19 104 GLY A O 1
ATOM 755 N N . GLN A 1 105 ? -16.202 -7.374 11.240 1.00 90.19 105 GLN A N 1
ATOM 756 C CA . GLN A 1 105 ? -15.697 -8.467 10.399 1.00 90.19 105 GLN A CA 1
ATOM 757 C C . GLN A 1 105 ? -14.746 -9.410 11.147 1.00 90.19 105 GLN A C 1
ATOM 759 O O . GLN A 1 105 ? -14.768 -10.623 10.924 1.00 90.19 105 GLN A O 1
ATOM 764 N N . VAL A 1 106 ? -13.914 -8.862 12.038 1.00 90.38 106 VAL A N 1
ATOM 765 C CA . VAL A 1 106 ? -13.016 -9.654 12.891 1.00 90.38 106 VAL A CA 1
ATOM 766 C C . VAL A 1 106 ? -13.819 -10.466 13.909 1.00 90.38 106 VAL A C 1
ATOM 768 O O . VAL A 1 106 ? -13.517 -11.644 14.111 1.00 90.38 106 VAL A O 1
ATOM 771 N N . ALA A 1 107 ? -14.871 -9.882 14.493 1.00 88.88 107 ALA A N 1
ATOM 772 C CA . ALA A 1 107 ? -15.815 -10.598 15.352 1.00 88.88 107 ALA A CA 1
ATOM 773 C C . ALA A 1 107 ? -16.525 -11.736 14.598 1.00 88.88 107 ALA A C 1
ATOM 775 O O . ALA A 1 107 ? -16.719 -12.812 15.156 1.00 88.88 107 ALA A O 1
ATOM 776 N N . ALA A 1 108 ? -16.843 -11.529 13.316 1.00 88.94 108 ALA A N 1
ATOM 777 C CA . ALA A 1 108 ? -17.437 -12.538 12.441 1.00 88.94 108 ALA A CA 1
ATOM 778 C C . ALA A 1 108 ? -16.461 -13.653 12.000 1.00 88.94 108 ALA A C 1
ATOM 780 O O . ALA A 1 108 ? -16.855 -14.540 11.244 1.00 88.94 108 ALA A O 1
ATOM 781 N N . GLY A 1 109 ? -15.192 -13.619 12.428 1.00 89.62 109 GLY A N 1
ATOM 782 C CA . GLY A 1 109 ? -14.213 -14.674 12.145 1.00 89.62 109 GLY A CA 1
ATOM 783 C C . GLY A 1 109 ? -13.694 -14.712 10.703 1.00 89.62 109 GLY A C 1
ATOM 784 O O . GLY A 1 109 ? -13.080 -15.699 10.303 1.00 89.62 109 GLY A O 1
ATOM 785 N N . ARG A 1 110 ? -13.910 -13.657 9.905 1.00 88.94 110 ARG A N 1
ATOM 786 C CA . ARG A 1 110 ? -13.387 -13.580 8.527 1.00 88.94 110 ARG A CA 1
ATOM 787 C C . ARG A 1 110 ? -11.866 -13.507 8.521 1.00 88.94 110 ARG A C 1
ATOM 789 O O . ARG A 1 110 ? -11.294 -12.949 9.455 1.00 88.94 110 ARG A O 1
ATOM 796 N N . SER A 1 111 ? -11.215 -14.021 7.474 1.00 89.88 111 SER A N 1
ATOM 797 C CA . SER A 1 111 ? -9.753 -13.950 7.289 1.00 89.88 111 SER A CA 1
ATOM 798 C C . SER A 1 111 ? -9.281 -12.553 6.859 1.00 89.88 111 SER A C 1
ATOM 800 O O . SER A 1 111 ? -10.077 -11.753 6.371 1.00 89.88 111 SER A O 1
ATOM 802 N N . ASP A 1 112 ? -7.991 -12.245 7.028 1.00 88.06 112 ASP A N 1
ATOM 803 C CA . ASP A 1 112 ? -7.434 -10.919 6.692 1.00 88.06 112 ASP A CA 1
ATOM 804 C C . ASP A 1 112 ? -7.603 -10.599 5.196 1.00 88.06 112 ASP A C 1
ATOM 806 O O . ASP A 1 112 ? -7.996 -9.491 4.831 1.00 88.06 112 ASP A O 1
ATOM 810 N N . ASP A 1 113 ? -7.414 -11.597 4.328 1.00 84.62 113 ASP A N 1
ATOM 811 C CA . ASP A 1 113 ? -7.651 -11.485 2.883 1.00 84.62 113 ASP A CA 1
ATOM 812 C C . ASP A 1 113 ? -9.120 -11.190 2.545 1.00 84.62 113 ASP A C 1
ATOM 814 O O . ASP A 1 113 ? -9.411 -10.398 1.648 1.00 84.62 113 ASP A O 1
ATOM 818 N N . GLN A 1 114 ? -10.072 -11.798 3.260 1.00 87.19 114 GLN A N 1
ATOM 819 C CA . GLN A 1 114 ? -11.494 -11.515 3.048 1.00 87.19 114 GLN A CA 1
ATOM 820 C C . GLN A 1 114 ? -11.859 -10.107 3.512 1.00 87.19 114 GLN A C 1
ATOM 822 O O . GLN A 1 114 ? -12.637 -9.428 2.843 1.00 87.19 114 GLN A O 1
ATOM 827 N N . ILE A 1 115 ? -11.296 -9.662 4.638 1.00 89.06 115 ILE A N 1
ATOM 828 C CA . ILE A 1 115 ? -11.522 -8.316 5.174 1.00 89.06 115 ILE A CA 1
ATOM 829 C C . ILE A 1 115 ? -10.974 -7.275 4.195 1.00 89.06 115 ILE A C 1
ATOM 831 O O . ILE A 1 115 ? -11.706 -6.381 3.775 1.00 89.06 115 ILE A O 1
ATOM 835 N N . THR A 1 116 ? -9.720 -7.416 3.772 1.00 86.50 116 THR A N 1
ATOM 836 C CA . THR A 1 116 ? -9.091 -6.496 2.812 1.00 86.50 116 THR A CA 1
ATOM 837 C C . THR A 1 116 ? -9.810 -6.492 1.464 1.00 86.50 116 THR A C 1
ATOM 839 O O . THR A 1 116 ? -10.064 -5.420 0.921 1.00 86.50 116 THR A O 1
ATOM 842 N N . THR A 1 117 ? -10.237 -7.656 0.963 1.00 85.62 117 THR A N 1
ATOM 843 C CA . THR A 1 117 ? -11.036 -7.756 -0.272 1.00 85.62 117 THR A CA 1
ATOM 844 C C . THR A 1 117 ? -12.399 -7.075 -0.130 1.00 85.62 117 THR A C 1
ATOM 846 O O . THR A 1 117 ? -12.827 -6.371 -1.041 1.00 85.62 117 THR A O 1
ATOM 849 N N . TYR A 1 118 ? -13.076 -7.227 1.013 1.00 88.12 118 TYR A N 1
ATOM 850 C CA . TYR A 1 118 ? -14.342 -6.543 1.295 1.00 88.12 118 TYR A CA 1
ATOM 851 C C . TYR A 1 118 ? -14.182 -5.016 1.266 1.00 88.12 118 TYR A C 1
ATOM 853 O O . TYR A 1 118 ? -14.989 -4.316 0.649 1.00 88.12 118 TYR A O 1
ATOM 861 N N . PHE A 1 119 ? -13.120 -4.497 1.888 1.00 87.62 119 PHE A N 1
ATOM 862 C CA . PHE A 1 119 ? -12.828 -3.065 1.866 1.00 87.62 119 PHE A CA 1
ATOM 863 C C . PHE A 1 119 ? -12.410 -2.579 0.469 1.00 87.62 119 PHE A C 1
ATOM 865 O O . PHE A 1 119 ? -12.881 -1.525 0.044 1.00 87.62 119 PHE A O 1
ATOM 872 N N . ALA A 1 120 ? -11.629 -3.358 -0.284 1.00 84.56 120 ALA A N 1
ATOM 873 C CA . ALA A 1 120 ? -11.250 -3.025 -1.658 1.00 84.56 120 ALA A CA 1
ATOM 874 C C . ALA A 1 120 ? -12.461 -2.977 -2.608 1.00 84.56 120 ALA A C 1
ATOM 876 O O . ALA A 1 120 ? -12.589 -2.052 -3.403 1.00 84.56 120 ALA A O 1
ATOM 877 N N . GLN A 1 121 ? -13.410 -3.910 -2.484 1.00 84.00 121 GLN A N 1
ATOM 878 C CA . GLN A 1 121 ? -14.624 -3.915 -3.312 1.00 84.00 121 GLN A CA 1
ATOM 879 C C . GLN A 1 121 ? -15.546 -2.721 -3.029 1.00 84.00 121 GLN A C 1
ATOM 881 O O . GLN A 1 121 ? -16.232 -2.250 -3.934 1.00 84.00 121 GLN A O 1
ATOM 886 N N . ARG A 1 122 ? -15.585 -2.238 -1.780 1.00 83.94 122 ARG A N 1
ATOM 887 C CA . ARG A 1 122 ? -16.490 -1.156 -1.362 1.00 83.94 122 ARG A CA 1
ATOM 888 C C . ARG A 1 122 ? -15.887 0.240 -1.521 1.00 83.94 122 ARG A C 1
ATOM 890 O O . ARG A 1 122 ? -16.619 1.170 -1.843 1.00 83.94 122 ARG A O 1
ATOM 897 N N . TYR A 1 123 ? -14.587 0.384 -1.276 1.00 83.62 123 TYR A N 1
ATOM 898 C CA . TYR A 1 123 ? -13.899 1.679 -1.247 1.00 83.62 123 TYR A CA 1
ATOM 899 C C . TYR A 1 123 ? -12.824 1.834 -2.340 1.00 83.62 123 TYR A C 1
ATOM 901 O O . TYR A 1 123 ? -12.291 2.929 -2.508 1.00 83.62 123 TYR A O 1
ATOM 909 N N . GLY A 1 124 ? -12.547 0.781 -3.115 1.00 79.69 124 GLY A N 1
ATOM 910 C CA . GLY A 1 124 ? -11.597 0.771 -4.229 1.00 79.69 124 GLY A CA 1
ATOM 911 C C . GLY A 1 124 ? -10.226 0.183 -3.881 1.00 79.69 124 GLY A C 1
ATOM 912 O O . GLY A 1 124 ? -9.844 0.060 -2.717 1.00 79.69 124 GLY A O 1
ATOM 913 N N . ASP A 1 125 ? -9.450 -0.151 -4.916 1.00 70.25 125 ASP A N 1
ATOM 914 C CA . ASP A 1 125 ? -8.127 -0.783 -4.780 1.00 70.25 125 ASP A CA 1
ATOM 915 C C . ASP A 1 125 ? -7.051 0.147 -4.182 1.00 70.25 125 ASP A C 1
ATOM 917 O O . ASP A 1 125 ? -6.025 -0.322 -3.694 1.00 70.25 125 ASP A O 1
ATOM 921 N N . THR A 1 126 ? -7.282 1.465 -4.175 1.00 62.25 126 THR A N 1
ATOM 922 C CA . THR A 1 126 ? -6.374 2.490 -3.614 1.00 62.25 126 THR A CA 1
ATOM 923 C C . THR A 1 126 ? -6.396 2.573 -2.085 1.00 62.25 126 THR A C 1
ATOM 925 O O . THR A 1 126 ? -5.636 3.341 -1.493 1.00 62.25 126 THR A O 1
ATOM 928 N N . VAL A 1 127 ? -7.271 1.803 -1.439 1.00 71.12 127 VAL A N 1
ATOM 929 C CA . VAL A 1 127 ? -7.460 1.794 0.016 1.00 71.12 127 VAL A CA 1
ATOM 930 C C . VAL A 1 127 ? -6.483 0.854 0.718 1.00 71.12 127 VAL A C 1
ATOM 932 O O . VAL A 1 127 ? -6.179 1.054 1.890 1.00 71.12 127 VAL A O 1
ATOM 935 N N . LEU A 1 128 ? -5.929 -0.139 0.024 1.00 74.75 128 LEU A N 1
ATOM 936 C CA . LEU A 1 128 ? -4.842 -0.950 0.571 1.00 74.75 128 LEU A CA 1
ATOM 937 C C . LEU A 1 128 ? -3.507 -0.207 0.433 1.00 74.75 128 LEU A C 1
ATOM 939 O O . LEU A 1 128 ? -3.199 0.332 -0.630 1.00 74.75 128 LEU A O 1
ATOM 943 N N . LEU A 1 129 ? -2.695 -0.199 1.499 1.00 61.69 129 LEU A N 1
ATOM 944 C CA . LEU A 1 129 ? -1.331 0.351 1.440 1.00 61.69 129 LEU A CA 1
ATOM 945 C C . LEU A 1 129 ? -0.457 -0.409 0.433 1.00 61.69 129 LEU A C 1
ATOM 947 O O . LEU A 1 129 ? 0.388 0.206 -0.215 1.00 61.69 129 LEU A O 1
ATOM 951 N N . ASP A 1 130 ? -0.689 -1.714 0.292 1.00 62.47 130 ASP A N 1
ATOM 952 C CA . ASP A 1 130 ? -0.043 -2.556 -0.706 1.00 62.47 130 ASP A CA 1
ATOM 953 C C . ASP A 1 130 ? -1.003 -2.809 -1.872 1.00 62.47 130 ASP A C 1
ATOM 955 O O . ASP A 1 130 ? -1.997 -3.522 -1.692 1.00 62.47 130 ASP A O 1
ATOM 959 N N . PRO A 1 131 ? -0.735 -2.268 -3.077 1.00 61.66 131 PRO A N 1
ATOM 960 C CA . PRO A 1 131 ? -1.581 -2.533 -4.226 1.00 61.66 131 PRO A CA 1
ATOM 961 C C . PRO A 1 131 ? -1.556 -4.044 -4.502 1.00 61.66 131 PRO A C 1
ATOM 963 O O . PRO A 1 131 ? -0.486 -4.600 -4.785 1.00 61.66 131 PRO A O 1
ATOM 966 N N . PRO A 1 132 ? -2.703 -4.744 -4.415 1.00 59.84 132 PRO A N 1
ATOM 967 C CA . PRO A 1 132 ? -2.740 -6.184 -4.598 1.00 59.84 132 PRO A CA 1
ATOM 968 C C . PRO A 1 132 ? -2.146 -6.538 -5.967 1.00 59.84 132 PRO A C 1
ATOM 970 O O . PRO A 1 132 ? -2.487 -5.944 -6.992 1.00 59.84 132 PRO A O 1
ATOM 973 N N . ARG A 1 133 ? -1.227 -7.512 -6.010 1.00 58.28 133 ARG A N 1
ATOM 974 C CA . ARG A 1 133 ? -0.628 -8.028 -7.258 1.00 58.28 133 ARG A CA 1
ATOM 975 C C . ARG A 1 133 ? -1.628 -8.905 -8.024 1.00 58.28 133 ARG A C 1
ATOM 977 O O . ARG A 1 133 ? -1.352 -10.062 -8.323 1.00 58.28 133 ARG A O 1
ATOM 984 N N . ARG A 1 134 ? -2.832 -8.395 -8.273 1.00 59.09 134 ARG A N 1
ATOM 985 C CA . ARG A 1 134 ? -3.939 -9.118 -8.907 1.00 59.09 134 ARG A CA 1
ATOM 986 C C . ARG A 1 134 ? -4.354 -8.347 -10.170 1.00 59.09 134 ARG A C 1
ATOM 988 O O . ARG A 1 134 ? -4.487 -7.128 -10.135 1.00 59.09 134 ARG A O 1
ATOM 995 N N . GLY A 1 135 ? -4.521 -9.042 -11.297 1.00 67.25 135 GLY A N 1
ATOM 996 C CA . GLY A 1 135 ? -5.024 -8.460 -12.551 1.00 67.25 135 GLY A CA 1
ATOM 997 C C . GLY A 1 135 ? -4.061 -7.493 -13.260 1.00 67.25 135 GLY A C 1
ATOM 998 O O . GLY A 1 135 ? -2.905 -7.826 -13.516 1.00 67.25 135 GLY A O 1
ATOM 999 N N . VAL A 1 136 ? -4.553 -6.295 -13.601 1.00 60.34 136 VAL A N 1
ATOM 1000 C CA . VAL A 1 136 ? -3.865 -5.293 -14.449 1.00 60.34 136 VAL A CA 1
ATOM 1001 C C . VAL A 1 136 ? -2.555 -4.791 -13.830 1.00 60.34 136 VAL A C 1
ATOM 1003 O O . VAL A 1 136 ? -1.587 -4.546 -14.548 1.00 60.34 136 VAL A O 1
ATOM 1006 N N . ASN A 1 137 ? -2.477 -4.718 -12.498 1.00 70.38 137 ASN A N 1
ATOM 1007 C CA . ASN A 1 137 ? -1.259 -4.323 -11.787 1.00 70.38 137 ASN A CA 1
ATOM 1008 C C . ASN A 1 137 ? -0.098 -5.311 -12.030 1.00 70.38 137 ASN A C 1
ATOM 1010 O O . ASN A 1 137 ? 1.063 -4.910 -12.084 1.00 70.38 137 ASN A O 1
ATOM 1014 N N . LEU A 1 138 ? -0.406 -6.597 -12.252 1.00 71.94 138 LEU A N 1
ATOM 1015 C CA . LEU A 1 138 ? 0.594 -7.607 -12.608 1.00 71.94 138 LEU A CA 1
ATOM 1016 C C . LEU A 1 138 ? 1.164 -7.361 -14.013 1.00 71.94 138 LEU A C 1
ATOM 1018 O O . LEU A 1 138 ? 2.363 -7.512 -14.224 1.00 71.94 138 LEU A O 1
ATOM 1022 N N . LEU A 1 139 ? 0.317 -6.945 -14.960 1.00 75.44 139 LEU A N 1
ATOM 1023 C CA . LEU A 1 139 ? 0.731 -6.626 -16.328 1.00 75.44 139 LEU A CA 1
ATOM 1024 C C . LEU A 1 139 ? 1.624 -5.379 -16.361 1.00 75.44 139 LEU A C 1
ATOM 1026 O O . LEU A 1 139 ? 2.633 -5.358 -17.063 1.00 75.44 139 LEU A O 1
ATOM 1030 N N . LEU A 1 140 ? 1.292 -4.374 -15.546 1.00 77.69 140 LEU A N 1
ATOM 1031 C CA . LEU A 1 140 ? 2.103 -3.166 -15.397 1.00 77.69 140 LEU A CA 1
ATOM 1032 C C . LEU A 1 140 ? 3.481 -3.482 -14.791 1.00 77.69 140 LEU A C 1
ATOM 1034 O O . LEU A 1 140 ? 4.493 -2.966 -15.258 1.00 77.69 140 LEU A O 1
ATOM 1038 N N . TRP A 1 141 ? 3.530 -4.393 -13.814 1.00 76.44 141 TRP A N 1
ATOM 1039 C CA . TRP A 1 141 ? 4.778 -4.912 -13.243 1.00 76.44 141 TRP A CA 1
ATOM 1040 C C . TRP A 1 141 ? 5.568 -5.821 -14.195 1.00 76.44 141 TRP A C 1
ATOM 1042 O O . TRP A 1 141 ? 6.791 -5.898 -14.091 1.00 76.44 141 TRP A O 1
ATOM 1052 N N . ALA A 1 142 ? 4.901 -6.500 -15.129 1.00 80.75 142 ALA A N 1
ATOM 1053 C CA . ALA A 1 142 ? 5.559 -7.312 -16.148 1.00 80.75 142 ALA A CA 1
ATOM 1054 C C . ALA A 1 142 ? 6.213 -6.456 -17.245 1.00 80.75 142 ALA A C 1
ATOM 1056 O O . ALA A 1 142 ? 7.199 -6.889 -17.837 1.00 80.75 142 ALA A O 1
ATOM 1057 N N . GLY A 1 143 ? 5.716 -5.237 -17.486 1.00 89.50 143 GLY A N 1
ATOM 1058 C CA . GLY A 1 143 ? 6.237 -4.315 -18.502 1.00 89.50 143 GLY A CA 1
ATOM 1059 C C . GLY A 1 143 ? 7.764 -4.132 -18.462 1.00 89.50 143 GLY A C 1
ATOM 1060 O O . GLY A 1 143 ? 8.417 -4.408 -19.470 1.00 89.50 143 GLY A O 1
ATOM 1061 N N . PRO A 1 144 ? 8.363 -3.744 -17.318 1.00 88.62 144 PRO A N 1
ATOM 1062 C CA . PRO A 1 144 ? 9.814 -3.596 -17.187 1.00 88.62 144 PRO A CA 1
ATOM 1063 C C . PRO A 1 144 ? 10.594 -4.882 -17.485 1.00 88.62 144 PRO A C 1
ATOM 1065 O O . PRO A 1 144 ? 11.622 -4.842 -18.160 1.00 88.62 144 PRO A O 1
ATOM 1068 N N . VAL A 1 145 ? 10.097 -6.032 -17.021 1.00 92.31 145 VAL A N 1
ATOM 1069 C CA . VAL A 1 145 ? 10.753 -7.335 -17.219 1.00 92.31 145 VAL A CA 1
ATOM 1070 C C . VAL A 1 145 ? 10.705 -7.742 -18.691 1.00 92.31 145 VAL A C 1
ATOM 1072 O O . VAL A 1 145 ? 11.723 -8.128 -19.262 1.00 92.31 145 VAL A O 1
ATOM 1075 N N . VAL A 1 146 ? 9.543 -7.603 -19.331 1.00 92.81 146 VAL A N 1
ATOM 1076 C CA . VAL A 1 146 ? 9.361 -7.916 -20.754 1.00 92.81 146 VAL A CA 1
ATOM 1077 C C . VAL A 1 146 ? 10.218 -6.995 -21.623 1.00 92.81 146 VAL A C 1
ATOM 1079 O O . VAL A 1 146 ? 10.898 -7.477 -22.527 1.00 92.81 146 VAL A O 1
ATOM 1082 N N . ALA A 1 147 ? 10.257 -5.694 -21.325 1.00 93.56 147 ALA A N 1
ATOM 1083 C CA . ALA A 1 147 ? 11.097 -4.740 -22.046 1.00 93.56 147 ALA A CA 1
ATOM 1084 C C . ALA A 1 147 ? 12.593 -5.080 -21.928 1.00 93.56 147 ALA A C 1
ATOM 1086 O O . ALA A 1 147 ? 13.306 -5.047 -22.931 1.00 93.56 147 ALA A O 1
ATOM 1087 N N . ALA A 1 148 ? 13.061 -5.467 -20.737 1.00 94.88 148 ALA A N 1
ATOM 1088 C CA . ALA A 1 148 ? 14.447 -5.882 -20.527 1.00 94.88 148 ALA A CA 1
ATOM 1089 C C . ALA A 1 148 ? 14.796 -7.161 -21.306 1.00 94.88 148 ALA A C 1
ATOM 1091 O O . ALA A 1 148 ? 15.855 -7.230 -21.930 1.00 94.88 148 ALA A O 1
ATOM 1092 N N . VAL A 1 149 ? 13.900 -8.153 -21.324 1.00 95.56 149 VAL A N 1
ATOM 1093 C CA . VAL A 1 149 ? 14.106 -9.404 -22.073 1.00 95.56 149 VAL A CA 1
ATOM 1094 C C . VAL A 1 149 ? 14.122 -9.146 -23.579 1.00 95.56 149 VAL A C 1
ATOM 1096 O O . VAL A 1 149 ? 15.028 -9.619 -24.263 1.00 95.56 149 VAL A O 1
ATOM 1099 N N . LEU A 1 150 ? 13.168 -8.371 -24.100 1.00 96.00 150 LEU A N 1
ATOM 1100 C CA . LEU A 1 150 ? 13.104 -8.045 -25.527 1.00 96.00 150 LEU A CA 1
ATOM 1101 C C . LEU A 1 150 ? 14.300 -7.194 -25.967 1.00 96.00 150 LEU A C 1
ATOM 1103 O O . LEU A 1 150 ? 14.928 -7.505 -26.978 1.00 96.00 150 LEU A O 1
ATOM 1107 N N . GLY A 1 151 ? 14.657 -6.166 -25.192 1.00 96.19 151 GLY A N 1
ATOM 1108 C CA . GLY A 1 151 ? 15.818 -5.319 -25.467 1.00 96.19 151 GLY A CA 1
ATOM 1109 C C . GLY A 1 151 ? 17.135 -6.094 -25.398 1.00 96.19 151 GLY A C 1
ATOM 1110 O O . GLY A 1 151 ? 17.968 -5.972 -26.295 1.00 96.19 151 GLY A O 1
ATOM 1111 N N . GLY A 1 152 ? 17.300 -6.949 -24.385 1.00 96.44 152 GLY A N 1
ATOM 1112 C CA . GLY A 1 152 ? 18.470 -7.814 -24.239 1.00 96.44 152 GLY A CA 1
ATOM 1113 C C . GLY A 1 152 ? 18.587 -8.842 -25.364 1.00 96.44 152 GLY A C 1
ATOM 1114 O O . GLY A 1 152 ? 19.656 -8.990 -25.954 1.00 96.44 152 GLY A O 1
ATOM 1115 N N . ALA A 1 153 ? 17.488 -9.511 -25.723 1.00 95.50 153 ALA A N 1
ATOM 1116 C CA . ALA A 1 153 ? 17.462 -10.454 -26.839 1.00 95.50 153 ALA A CA 1
ATOM 1117 C C . ALA A 1 153 ? 17.789 -9.764 -28.172 1.00 95.50 153 ALA A C 1
ATOM 1119 O O . ALA A 1 153 ? 18.598 -10.279 -28.948 1.00 95.50 153 ALA A O 1
ATOM 1120 N N . TRP A 1 154 ? 17.219 -8.579 -28.413 1.00 95.94 154 TRP A N 1
ATOM 1121 C CA . TRP A 1 154 ? 17.485 -7.791 -29.613 1.00 95.94 154 TRP A CA 1
ATOM 1122 C C . TRP A 1 154 ? 18.956 -7.367 -29.692 1.00 95.94 154 TRP A C 1
ATOM 1124 O O . TRP A 1 154 ? 19.613 -7.636 -30.699 1.00 95.94 154 TRP A O 1
ATOM 1134 N N . LEU A 1 155 ? 19.517 -6.825 -28.607 1.00 95.50 155 LEU A N 1
ATOM 1135 C CA . LEU A 1 155 ? 20.927 -6.439 -28.544 1.00 95.50 155 LEU A CA 1
ATOM 1136 C C . LEU A 1 155 ? 21.861 -7.635 -28.778 1.00 95.50 155 LEU A C 1
ATOM 1138 O O . LEU A 1 155 ? 22.773 -7.553 -29.598 1.00 95.50 155 LEU A O 1
ATOM 1142 N N . LEU A 1 156 ? 21.613 -8.771 -28.120 1.00 95.38 156 LEU A N 1
ATOM 1143 C CA . LEU A 1 156 ? 22.407 -9.988 -28.312 1.00 95.38 156 LEU A CA 1
ATOM 1144 C C . LEU A 1 156 ? 22.318 -10.515 -29.748 1.00 95.38 156 LEU A C 1
ATOM 1146 O O . LEU A 1 156 ? 23.314 -10.990 -30.294 1.00 95.38 156 LEU A O 1
ATOM 1150 N N . SER A 1 157 ? 21.139 -10.446 -30.370 1.00 93.81 157 SER A N 1
ATOM 1151 C CA . SER A 1 157 ? 20.966 -10.850 -31.768 1.00 93.81 157 SER A CA 1
ATOM 1152 C C . SER A 1 157 ? 21.713 -9.923 -32.732 1.00 93.81 157 SER A C 1
ATOM 1154 O O . SER A 1 157 ? 22.362 -10.409 -33.657 1.00 93.81 157 SER A O 1
ATOM 1156 N N . TYR A 1 158 ? 21.710 -8.613 -32.468 1.00 94.25 158 TYR A N 1
ATOM 1157 C CA . TYR A 1 158 ? 22.429 -7.615 -33.254 1.00 94.25 158 TYR A CA 1
ATOM 1158 C C . TYR A 1 158 ? 23.951 -7.788 -33.154 1.00 94.25 158 TYR A C 1
ATOM 1160 O O . TYR A 1 158 ? 24.637 -7.799 -34.177 1.00 94.25 158 TYR A O 1
ATOM 1168 N N . LEU A 1 159 ? 24.479 -8.000 -31.944 1.00 93.38 159 LEU A N 1
ATOM 1169 C CA . LEU A 1 159 ? 25.911 -8.243 -31.734 1.00 93.38 159 LEU A CA 1
ATOM 1170 C C . LEU A 1 159 ? 26.372 -9.528 -32.440 1.00 93.38 159 LEU A C 1
ATOM 1172 O O . LEU A 1 159 ? 27.351 -9.499 -33.184 1.00 93.38 159 LEU A O 1
ATOM 1176 N N . ARG A 1 160 ? 25.609 -10.624 -32.319 1.00 91.38 160 ARG A N 1
ATOM 1177 C CA . ARG A 1 160 ? 25.905 -11.886 -33.025 1.00 91.38 160 ARG A CA 1
ATOM 1178 C C . ARG A 1 160 ? 25.799 -11.765 -34.544 1.00 91.38 160 ARG A C 1
ATOM 1180 O O . ARG A 1 160 ? 26.544 -12.424 -35.264 1.00 91.38 160 ARG A O 1
ATOM 1187 N N . ALA A 1 161 ? 24.870 -10.956 -35.053 1.00 86.75 161 ALA A N 1
ATOM 1188 C CA . ALA A 1 161 ? 24.763 -10.696 -36.487 1.00 86.75 161 ALA A CA 1
ATOM 1189 C C . ALA A 1 161 ? 25.989 -9.933 -37.015 1.00 86.75 161 ALA A C 1
ATOM 1191 O O . ALA A 1 161 ? 26.446 -10.216 -38.120 1.00 86.75 161 ALA A O 1
ATOM 1192 N N . ARG A 1 162 ? 26.554 -9.025 -36.209 1.00 85.94 162 ARG A N 1
ATOM 1193 C CA . ARG A 1 162 ? 27.786 -8.294 -36.534 1.00 85.94 162 ARG A CA 1
ATOM 1194 C C . ARG A 1 162 ? 29.009 -9.206 -36.596 1.00 85.94 162 ARG A C 1
ATOM 1196 O O . ARG A 1 162 ? 29.783 -9.110 -37.540 1.00 85.94 162 ARG A O 1
ATOM 1203 N N . GLU A 1 163 ? 29.147 -10.122 -35.640 1.00 80.75 163 GLU A N 1
ATOM 1204 C CA . GLU A 1 163 ? 30.245 -11.101 -35.624 1.00 80.75 163 GLU A CA 1
ATOM 1205 C C . GLU A 1 163 ? 30.203 -12.041 -36.834 1.00 80.75 163 GLU A C 1
ATOM 1207 O O . GLU A 1 163 ? 31.238 -12.374 -37.394 1.00 80.75 163 GLU A O 1
ATOM 1212 N N . ARG A 1 164 ? 29.008 -12.419 -37.305 1.00 76.06 164 ARG A N 1
ATOM 1213 C CA . ARG A 1 164 ? 28.858 -13.242 -38.519 1.00 76.06 164 ARG A CA 1
ATOM 1214 C C . ARG A 1 164 ? 29.204 -12.497 -39.811 1.00 76.06 164 ARG A C 1
ATOM 1216 O O . ARG A 1 164 ? 29.518 -13.140 -40.805 1.00 76.06 164 ARG A O 1
ATOM 1223 N N . GLN A 1 165 ? 29.109 -11.168 -39.809 1.00 67.62 165 GLN A N 1
ATOM 1224 C CA . GLN A 1 165 ? 29.506 -10.319 -40.938 1.00 67.62 165 GLN A CA 1
ATOM 1225 C C . GLN A 1 165 ? 30.993 -9.962 -40.900 1.00 67.62 165 GLN A C 1
ATOM 1227 O O . GLN A 1 165 ? 31.565 -9.654 -41.942 1.00 67.62 165 GLN A O 1
ATOM 1232 N N . ALA A 1 166 ? 31.638 -10.083 -39.738 1.00 63.34 166 ALA A N 1
ATOM 1233 C CA . ALA A 1 166 ? 33.086 -10.195 -39.630 1.00 63.34 166 ALA A CA 1
ATOM 1234 C C . ALA A 1 166 ? 33.523 -11.608 -40.064 1.00 63.34 166 ALA A C 1
ATOM 1236 O O . ALA A 1 166 ? 34.100 -12.371 -39.292 1.00 63.34 166 ALA A O 1
ATOM 1237 N N . ALA A 1 167 ? 33.190 -11.990 -41.300 1.00 62.69 167 ALA A N 1
ATOM 1238 C CA . ALA A 1 167 ? 33.778 -13.173 -41.904 1.00 62.69 167 ALA A CA 1
ATOM 1239 C C . ALA A 1 167 ? 35.307 -12.992 -41.923 1.00 62.69 167 ALA A C 1
ATOM 1241 O O . ALA A 1 167 ? 35.773 -11.875 -42.178 1.00 62.69 167 ALA A O 1
ATOM 1242 N N . PRO A 1 168 ? 36.078 -14.053 -41.631 1.00 59.75 168 PRO A N 1
ATOM 1243 C CA . PRO A 1 168 ? 37.530 -13.994 -41.661 1.00 59.75 168 PRO A CA 1
ATOM 1244 C C . PRO A 1 168 ? 37.955 -13.496 -43.035 1.00 59.75 168 PRO A C 1
ATOM 1246 O O . PRO A 1 168 ? 37.552 -14.071 -44.047 1.00 59.75 168 PRO A O 1
ATOM 1249 N N . THR A 1 169 ? 38.714 -12.399 -43.055 1.00 61.03 169 THR A N 1
ATOM 1250 C CA . THR A 1 169 ? 39.405 -11.920 -44.249 1.00 61.03 169 THR A CA 1
ATOM 1251 C C . THR A 1 169 ? 40.055 -13.144 -44.885 1.00 61.03 169 THR A C 1
ATOM 1253 O O . THR A 1 169 ? 40.878 -13.763 -44.204 1.00 61.03 169 THR A O 1
ATOM 1256 N N . PRO A 1 170 ? 39.660 -13.551 -46.108 1.00 62.81 170 PRO A N 1
ATOM 1257 C CA . PRO A 1 170 ? 40.396 -14.555 -46.849 1.00 62.81 170 PRO A CA 1
ATOM 1258 C C . PRO A 1 170 ? 41.802 -14.003 -46.934 1.00 62.81 170 PRO A C 1
ATOM 1260 O O . PRO A 1 170 ? 41.996 -12.923 -47.492 1.00 62.81 170 PRO A O 1
ATOM 1263 N N . ASP A 1 171 ? 42.686 -14.676 -46.210 1.00 58.34 171 ASP A N 1
ATOM 1264 C CA . ASP A 1 171 ? 44.128 -14.612 -46.228 1.00 58.34 171 ASP A CA 1
ATOM 1265 C C . ASP A 1 171 ? 44.588 -13.620 -47.288 1.00 58.34 171 ASP A C 1
ATOM 1267 O O . ASP A 1 171 ? 44.723 -13.937 -48.471 1.00 58.34 171 ASP A O 1
ATOM 1271 N N . ALA A 1 172 ? 44.778 -12.375 -46.837 1.00 57.69 172 ALA A N 1
ATOM 1272 C CA . ALA A 1 172 ? 45.663 -11.456 -47.511 1.00 57.69 172 ALA A CA 1
ATOM 1273 C C . ALA A 1 172 ? 47.020 -12.157 -47.482 1.00 57.69 172 ALA A C 1
ATOM 1275 O O . ALA A 1 172 ? 47.782 -12.042 -46.520 1.00 57.69 172 ALA A O 1
ATOM 1276 N N . GLY A 1 173 ? 47.254 -12.986 -48.504 1.00 56.72 173 GLY A N 1
ATOM 1277 C CA . GLY A 1 173 ? 48.560 -13.530 -48.814 1.00 56.72 173 GLY A CA 1
ATOM 1278 C C . GLY A 1 173 ? 49.546 -12.371 -48.748 1.00 56.72 173 GLY A C 1
ATOM 1279 O O . GLY A 1 173 ? 49.146 -11.270 -49.137 1.00 56.72 173 GLY A O 1
ATOM 1280 N N . PRO A 1 174 ? 50.754 -12.595 -48.194 1.00 55.34 174 PRO A N 1
ATOM 1281 C CA . PRO A 1 174 ? 51.643 -11.543 -47.724 1.00 55.34 174 PRO A CA 1
ATOM 1282 C C . PRO A 1 174 ? 51.619 -10.377 -48.699 1.00 55.34 174 PRO A C 1
ATOM 1284 O O . PRO A 1 174 ? 52.113 -10.498 -49.822 1.00 55.34 174 PRO A O 1
ATOM 1287 N N . LEU A 1 175 ? 50.943 -9.293 -48.300 1.00 59.72 175 LEU A N 1
ATOM 1288 C CA . LEU A 1 175 ? 51.102 -8.014 -48.961 1.00 59.72 175 LEU A CA 1
ATOM 1289 C C . LEU A 1 175 ? 52.603 -7.795 -48.892 1.00 59.72 175 LEU A C 1
ATOM 1291 O O . LEU A 1 175 ? 53.151 -7.685 -47.797 1.00 59.72 175 LEU A O 1
ATOM 1295 N N . ALA A 1 176 ? 53.256 -7.897 -50.048 1.00 59.50 176 ALA A N 1
ATOM 1296 C CA . ALA A 1 176 ? 54.633 -7.489 -50.197 1.00 59.50 176 ALA A CA 1
ATOM 1297 C C . ALA A 1 176 ? 54.750 -6.150 -49.479 1.00 59.50 176 ALA A C 1
ATOM 1299 O O . ALA A 1 176 ? 53.931 -5.268 -49.749 1.00 59.50 176 ALA A O 1
ATOM 1300 N N . ASP A 1 177 ? 55.679 -6.072 -48.527 1.00 60.62 177 ASP A N 1
ATOM 1301 C CA . ASP A 1 177 ? 56.033 -4.857 -47.816 1.00 60.62 177 ASP A CA 1
ATOM 1302 C C . ASP A 1 177 ? 56.151 -3.719 -48.838 1.00 60.62 177 ASP A C 1
ATOM 1304 O O . ASP A 1 177 ? 57.144 -3.614 -49.559 1.00 60.62 177 ASP A O 1
ATOM 1308 N N . ASP A 1 178 ? 55.100 -2.910 -48.961 1.00 58.28 178 ASP A N 1
ATOM 1309 C CA . ASP A 1 178 ? 55.192 -1.593 -49.557 1.00 58.28 178 ASP A CA 1
ATOM 1310 C C . ASP A 1 178 ? 55.798 -0.737 -48.444 1.00 58.28 178 ASP A C 1
ATOM 1312 O O . ASP A 1 178 ? 55.145 -0.541 -47.416 1.00 58.28 178 ASP A O 1
ATOM 1316 N N . PRO A 1 179 ? 57.058 -0.280 -48.567 1.00 58.22 179 PRO A N 1
ATOM 1317 C CA . PRO A 1 179 ? 57.740 0.474 -47.520 1.00 58.22 179 PRO A CA 1
ATOM 1318 C C . PRO A 1 179 ? 57.256 1.935 -47.509 1.00 58.22 179 PRO A C 1
ATOM 1320 O O . PRO A 1 179 ? 58.041 2.869 -47.358 1.00 58.22 179 PRO A O 1
ATOM 1323 N N . GLY A 1 180 ? 55.961 2.135 -47.741 1.00 63.53 180 GLY A N 1
ATOM 1324 C CA . GLY A 1 180 ? 55.212 3.334 -47.418 1.00 63.53 180 GLY A CA 1
ATOM 1325 C C . GLY A 1 180 ? 54.476 3.112 -46.104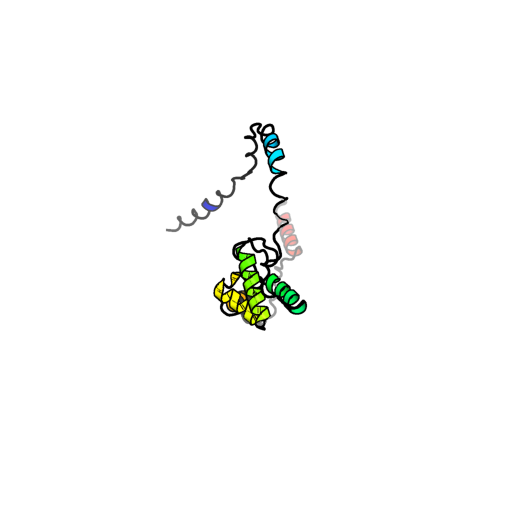 1.00 63.53 180 GLY A C 1
ATOM 1326 O O . GLY A 1 180 ? 53.257 3.247 -46.049 1.00 63.53 180 GLY A O 1
ATOM 1327 N N . ASP A 1 181 ? 55.209 2.701 -45.069 1.00 54.72 181 ASP A N 1
ATOM 1328 C CA . ASP A 1 181 ? 54.679 2.618 -43.721 1.00 54.72 181 ASP A CA 1
ATOM 1329 C C . ASP A 1 181 ? 54.675 4.009 -43.075 1.00 54.72 181 ASP A C 1
ATOM 1331 O O . ASP A 1 181 ? 55.521 4.869 -43.329 1.00 54.72 181 ASP A O 1
ATOM 1335 N N . ASP A 1 182 ? 53.690 4.240 -42.213 1.00 62.12 182 ASP A N 1
ATOM 1336 C CA . ASP A 1 182 ? 53.509 5.462 -41.428 1.00 62.12 182 ASP A CA 1
ATOM 1337 C C . ASP A 1 182 ? 54.589 5.601 -40.333 1.00 62.12 182 ASP A C 1
ATOM 1339 O O . ASP A 1 182 ? 54.332 6.089 -39.226 1.00 62.12 182 ASP A O 1
ATOM 1343 N N . THR A 1 183 ? 55.802 5.104 -40.591 1.00 69.50 183 THR A N 1
ATOM 1344 C CA . THR A 1 183 ? 56.900 5.187 -39.647 1.00 69.50 183 THR A CA 1
ATOM 1345 C C . THR A 1 183 ? 57.437 6.614 -39.619 1.00 69.50 183 THR A C 1
ATOM 1347 O O . THR A 1 183 ? 57.643 7.252 -40.659 1.00 69.50 183 THR A O 1
ATOM 1350 N N . PRO A 1 184 ? 57.708 7.153 -38.417 1.00 75.31 184 PRO A N 1
ATOM 1351 C CA . PRO A 1 184 ? 58.299 8.478 -38.271 1.00 75.31 184 PRO A CA 1
ATOM 1352 C C . PRO A 1 184 ? 59.568 8.662 -39.114 1.00 75.31 184 PRO A C 1
ATOM 1354 O O . PRO A 1 184 ? 59.834 9.759 -39.601 1.00 75.31 184 PRO A O 1
ATOM 1357 N N . ASP A 1 185 ? 60.327 7.589 -39.335 1.00 76.88 185 ASP A N 1
ATOM 1358 C CA . ASP A 1 185 ? 61.585 7.614 -40.073 1.00 76.88 185 ASP A CA 1
ATOM 1359 C C . ASP A 1 185 ? 61.401 7.891 -41.571 1.00 76.88 185 ASP A C 1
ATOM 1361 O O . ASP A 1 185 ? 62.183 8.665 -42.138 1.00 76.88 185 ASP A O 1
ATOM 1365 N N . ALA A 1 186 ? 60.346 7.356 -42.196 1.00 76.56 186 ALA A N 1
ATOM 1366 C CA . ALA A 1 186 ? 60.010 7.629 -43.594 1.00 76.56 186 ALA A CA 1
ATOM 1367 C C . ALA A 1 186 ? 59.622 9.105 -43.801 1.00 76.56 186 ALA A C 1
ATOM 1369 O O . ALA A 1 186 ? 60.140 9.775 -44.702 1.00 76.56 186 ALA A O 1
ATOM 1370 N N . TYR A 1 187 ? 58.805 9.660 -42.900 1.00 79.25 187 TYR A N 1
ATOM 1371 C CA . TYR A 1 187 ? 58.454 11.085 -42.915 1.00 79.25 187 TYR A CA 1
ATOM 1372 C C . TYR A 1 187 ? 59.688 11.980 -42.709 1.00 79.25 187 TYR A C 1
ATOM 1374 O O . TYR A 1 187 ? 59.910 12.947 -43.445 1.00 79.25 187 TYR A O 1
ATOM 1382 N N . LEU A 1 188 ? 60.551 11.637 -41.748 1.00 86.75 188 LEU A N 1
ATOM 1383 C CA . LEU A 1 188 ? 61.779 12.389 -41.476 1.00 86.75 188 LEU A CA 1
ATOM 1384 C C . LEU A 1 188 ? 62.783 12.322 -42.638 1.00 86.75 188 LEU A C 1
ATOM 1386 O O . LEU A 1 188 ? 63.526 13.287 -42.857 1.00 86.75 188 LEU A O 1
ATOM 1390 N N . ALA A 1 189 ? 62.823 11.211 -43.377 1.00 83.69 189 ALA A N 1
ATOM 1391 C CA . ALA A 1 189 ? 63.627 11.078 -44.589 1.00 83.69 189 ALA A CA 1
ATOM 1392 C C . ALA A 1 189 ? 63.107 11.991 -45.711 1.00 83.69 189 ALA A C 1
ATOM 1394 O O . ALA A 1 189 ? 63.900 12.671 -46.370 1.00 83.69 189 ALA A O 1
ATOM 1395 N N . GLN A 1 190 ? 61.784 12.083 -45.868 1.00 83.94 190 GLN A N 1
ATOM 1396 C CA . GLN A 1 190 ? 61.144 12.947 -46.858 1.00 83.94 190 GLN A CA 1
ATOM 1397 C C . GLN A 1 190 ? 61.419 14.436 -46.579 1.00 83.94 190 GLN A C 1
ATOM 1399 O O . GLN A 1 190 ? 61.849 15.164 -47.475 1.00 83.94 190 GLN A O 1
ATOM 1404 N N . VAL A 1 191 ? 61.301 14.876 -45.319 1.00 87.19 191 VAL A N 1
ATOM 1405 C CA . VAL A 1 191 ? 61.583 16.271 -44.922 1.00 87.19 191 VAL A CA 1
ATOM 1406 C C . VAL A 1 191 ? 63.057 16.644 -45.135 1.00 87.19 191 VAL A C 1
ATOM 1408 O O . VAL A 1 191 ? 63.355 17.737 -45.623 1.00 87.19 191 VAL A O 1
ATOM 1411 N N . ARG A 1 192 ? 64.001 15.740 -44.828 1.00 88.38 192 ARG A N 1
ATOM 1412 C CA . ARG A 1 192 ? 65.438 15.965 -45.090 1.00 88.38 192 ARG A CA 1
ATOM 1413 C C . ARG A 1 192 ? 65.735 16.130 -46.583 1.00 88.38 192 ARG A C 1
ATOM 1415 O O . ARG A 1 192 ? 66.532 16.995 -46.947 1.00 88.38 192 ARG A O 1
ATOM 1422 N N . ALA A 1 193 ? 65.074 15.350 -47.437 1.00 85.62 193 ALA A N 1
ATOM 1423 C CA . ALA A 1 193 ? 65.218 15.459 -48.888 1.00 85.62 193 ALA A CA 1
ATOM 1424 C C . ALA A 1 193 ? 64.648 16.779 -49.443 1.00 85.62 193 ALA A C 1
ATOM 1426 O O . ALA A 1 193 ? 65.181 17.340 -50.402 1.00 85.62 193 ALA A O 1
ATOM 1427 N N . GLU A 1 194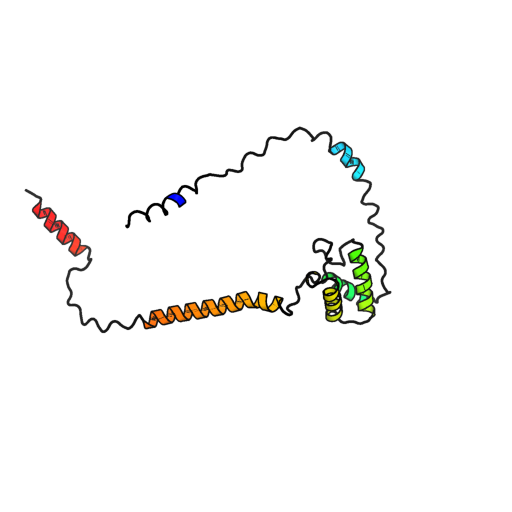 ? 63.584 17.314 -48.841 1.00 86.00 194 GLU A N 1
ATOM 1428 C CA . GLU A 1 194 ? 63.033 18.622 -49.213 1.00 86.00 194 GLU A CA 1
ATOM 1429 C C . GLU A 1 194 ? 63.896 19.792 -48.738 1.00 86.00 194 GLU A C 1
ATOM 1431 O O . GLU A 1 194 ? 64.082 20.754 -49.488 1.00 86.00 194 GLU A O 1
ATOM 1436 N N . ALA A 1 195 ? 64.469 19.698 -47.536 1.00 85.44 195 ALA A N 1
ATOM 1437 C CA . ALA A 1 195 ? 65.353 20.725 -46.989 1.00 85.44 195 ALA A CA 1
ATOM 1438 C C . ALA A 1 195 ? 66.604 20.928 -47.862 1.00 85.44 195 ALA A C 1
ATOM 1440 O O . ALA A 1 195 ? 66.970 22.068 -48.151 1.00 85.44 195 ALA A O 1
ATOM 1441 N N . GLY A 1 196 ? 67.192 19.838 -48.371 1.00 83.19 196 GLY A N 1
ATOM 1442 C CA . GLY A 1 196 ? 68.350 19.899 -49.269 1.00 83.19 196 GLY A CA 1
ATOM 1443 C C . GLY A 1 196 ? 68.068 20.557 -50.626 1.00 83.19 196 GLY A C 1
ATOM 1444 O O . GLY A 1 196 ? 68.977 21.102 -51.239 1.00 83.19 196 GLY A O 1
ATOM 1445 N N . ARG A 1 197 ? 66.810 20.571 -51.091 1.00 77.50 197 ARG A N 1
ATOM 1446 C CA . ARG A 1 197 ? 66.420 21.226 -52.356 1.00 77.50 197 ARG A CA 1
ATOM 1447 C C . ARG A 1 197 ? 66.170 22.733 -52.227 1.00 77.50 197 ARG A C 1
ATOM 1449 O O . ARG A 1 197 ? 66.004 23.394 -53.248 1.00 77.50 197 ARG A O 1
ATOM 1456 N N . ARG A 1 198 ? 66.097 23.275 -51.004 1.00 72.69 198 ARG A N 1
ATOM 1457 C CA . ARG A 1 198 ? 65.801 24.698 -50.740 1.00 72.69 198 ARG A CA 1
ATOM 1458 C C . ARG A 1 198 ? 67.004 25.536 -50.317 1.00 72.69 198 ARG A C 1
ATOM 1460 O O . ARG A 1 198 ? 66.826 26.737 -50.134 1.00 72.69 198 ARG A O 1
ATOM 1467 N N . GLN A 1 199 ? 68.185 24.950 -50.146 1.00 61.78 199 GLN A N 1
ATOM 1468 C CA . GLN A 1 199 ? 69.405 25.720 -49.902 1.00 61.78 199 GLN A CA 1
ATOM 1469 C C . GLN A 1 199 ? 70.029 26.119 -51.251 1.00 61.78 199 GLN A C 1
ATOM 1471 O O . GLN A 1 199 ? 70.468 25.222 -51.970 1.00 61.78 199 GLN A O 1
ATOM 1476 N N . PRO A 1 200 ? 69.981 27.415 -51.627 1.00 64.81 200 PRO A N 1
ATOM 1477 C CA . PRO A 1 200 ? 70.559 27.920 -52.871 1.00 64.81 200 PRO A CA 1
ATOM 1478 C C . PRO A 1 200 ? 72.090 27.964 -52.835 1.00 64.81 200 PRO A C 1
ATOM 1480 O O . PRO A 1 200 ? 72.655 28.154 -51.732 1.00 64.81 200 PRO A O 1
#

Radius of gyration: 39.08 Å; chains: 1; bounding box: 89×60×82 Å

pLDDT: mean 72.67, std 15.81, range [43.44, 96.44]

Organism: NCBI:txid393059